Protein AF-A0A9P6CJR0-F1 (afdb_monomer_lite)

pLDDT: mean 84.86, std 15.78, range [44.12, 98.38]

Structure (mmCIF, N/CA/C/O backbone):
data_AF-A0A9P6CJR0-F1
#
_entry.id   AF-A0A9P6CJR0-F1
#
loop_
_atom_site.group_PDB
_atom_site.id
_atom_site.type_symbol
_atom_site.label_atom_id
_atom_site.label_alt_id
_atom_site.label_comp_id
_atom_site.label_asym_id
_atom_site.label_entity_id
_atom_site.label_seq_id
_atom_site.pdbx_PDB_ins_code
_atom_site.Cartn_x
_atom_site.Cartn_y
_atom_site.Cartn_z
_atom_site.occupancy
_atom_site.B_iso_or_equiv
_atom_site.auth_seq_id
_atom_site.auth_comp_id
_atom_site.auth_asym_id
_atom_site.auth_atom_id
_atom_site.pdbx_PDB_model_num
ATOM 1 N N . MET A 1 1 ? 12.806 -30.915 41.085 1.00 44.72 1 MET A N 1
ATOM 2 C CA . MET A 1 1 ? 12.849 -29.476 41.432 1.00 44.72 1 MET A CA 1
ATOM 3 C C . MET A 1 1 ? 11.680 -28.844 40.699 1.00 44.72 1 MET A C 1
ATOM 5 O O . MET A 1 1 ? 11.868 -28.265 39.639 1.00 44.72 1 MET A O 1
ATOM 9 N N . ASP A 1 2 ? 10.471 -29.059 41.217 1.00 50.31 2 ASP A N 1
ATOM 10 C CA . ASP A 1 2 ? 9.231 -28.673 40.545 1.00 50.31 2 ASP A CA 1
ATOM 11 C C . ASP A 1 2 ? 8.681 -27.408 41.200 1.00 50.31 2 ASP A C 1
ATOM 13 O O . ASP A 1 2 ? 8.231 -27.424 42.346 1.00 50.31 2 ASP A O 1
ATOM 17 N N . LEU A 1 3 ? 8.742 -26.291 40.475 1.00 55.81 3 LEU A N 1
ATOM 18 C CA . LEU A 1 3 ? 8.061 -25.052 40.844 1.00 55.81 3 LEU A CA 1
ATOM 19 C C . LEU A 1 3 ? 6.573 -25.213 40.519 1.00 55.81 3 LEU A C 1
ATOM 21 O O . LEU A 1 3 ? 6.088 -24.815 39.461 1.00 55.81 3 LEU A O 1
ATOM 25 N N . LEU A 1 4 ? 5.853 -25.860 41.436 1.00 62.84 4 LEU A N 1
ATOM 26 C CA . LEU A 1 4 ? 4.408 -26.037 41.370 1.00 62.84 4 LEU A CA 1
ATOM 27 C C . LEU A 1 4 ? 3.721 -24.661 41.352 1.00 62.84 4 LEU A C 1
ATOM 29 O O . LEU A 1 4 ? 3.754 -23.917 42.335 1.00 62.84 4 LEU A O 1
ATOM 33 N N . ARG A 1 5 ? 3.086 -24.324 40.222 1.00 69.44 5 ARG A N 1
ATOM 34 C CA . ARG A 1 5 ? 2.275 -23.111 40.044 1.00 69.44 5 ARG A CA 1
ATOM 35 C C . ARG A 1 5 ? 1.140 -23.109 41.070 1.00 69.44 5 ARG A C 1
ATOM 37 O O . ARG A 1 5 ? 0.145 -23.817 40.920 1.00 69.44 5 ARG A O 1
ATOM 44 N N . LYS A 1 6 ? 1.304 -22.308 42.121 1.00 64.75 6 LYS A N 1
ATOM 45 C CA . LYS A 1 6 ? 0.330 -22.130 43.199 1.00 64.75 6 LYS A CA 1
ATOM 46 C C . LYS A 1 6 ? -0.919 -21.447 42.634 1.00 64.75 6 LYS A C 1
ATOM 48 O O . LYS A 1 6 ? -0.860 -20.291 42.224 1.00 64.75 6 LYS A O 1
ATOM 53 N N . ARG A 1 7 ? -2.042 -22.166 42.579 1.00 65.81 7 ARG A N 1
ATOM 54 C CA . ARG A 1 7 ? -3.350 -21.570 42.273 1.00 65.81 7 ARG A CA 1
ATOM 55 C C . ARG A 1 7 ? -3.802 -20.769 43.492 1.00 65.81 7 ARG A C 1
ATOM 57 O O . ARG A 1 7 ? -3.808 -21.303 44.599 1.00 65.81 7 ARG A O 1
ATOM 64 N N . ILE A 1 8 ? -4.129 -19.496 43.293 1.00 62.88 8 ILE A N 1
ATOM 65 C CA . ILE A 1 8 ? -4.702 -18.642 44.335 1.00 62.88 8 ILE A CA 1
ATOM 66 C C . ILE A 1 8 ? -6.208 -18.937 44.352 1.00 62.88 8 ILE A C 1
ATOM 68 O O . ILE A 1 8 ? -6.859 -18.730 43.329 1.00 62.88 8 ILE A O 1
ATOM 72 N N . PRO A 1 9 ? -6.764 -19.486 45.445 1.00 62.16 9 PRO A N 1
ATOM 73 C CA . PRO A 1 9 ? -8.197 -19.719 45.539 1.00 62.16 9 PRO A CA 1
ATOM 74 C C . PRO A 1 9 ? -8.932 -18.380 45.644 1.00 62.16 9 PRO A C 1
ATOM 76 O O . PRO A 1 9 ? -8.521 -17.500 46.405 1.00 62.16 9 PRO A O 1
ATOM 79 N N . PHE A 1 10 ? -10.020 -18.245 44.885 1.00 58.31 10 PHE A N 1
ATOM 80 C CA . PHE A 1 10 ? -10.948 -17.126 45.006 1.00 58.31 10 PHE A CA 1
ATOM 81 C C . PHE A 1 10 ? -11.513 -17.106 46.430 1.00 58.31 10 PHE A C 1
ATOM 83 O O . PHE A 1 10 ? -12.149 -18.064 46.869 1.00 58.31 10 PHE A O 1
ATOM 90 N N . LYS A 1 11 ? -11.245 -16.027 47.170 1.00 61.00 11 LYS A N 1
ATOM 91 C CA . LYS A 1 11 ? -11.909 -15.760 48.445 1.00 61.00 11 LYS A CA 1
ATOM 92 C C . LYS A 1 11 ? -13.268 -15.144 48.131 1.00 61.00 11 LYS A C 1
ATOM 94 O O . LYS A 1 11 ? -13.340 -13.946 47.881 1.00 61.00 11 LYS A O 1
ATOM 99 N N . LEU A 1 12 ? -14.324 -15.959 48.132 1.00 54.31 12 LEU A N 1
ATOM 100 C CA . LEU A 1 12 ? -15.672 -15.427 48.310 1.00 54.31 12 LEU A CA 1
ATOM 101 C C . LEU A 1 12 ? -15.745 -14.855 49.726 1.00 54.31 12 LEU A C 1
ATOM 103 O O . LEU A 1 12 ? -15.585 -15.577 50.711 1.00 54.31 12 LEU A O 1
ATOM 107 N N . THR A 1 13 ? -15.913 -13.542 49.819 1.00 53.12 13 THR A N 1
ATOM 108 C CA . THR A 1 13 ? -16.184 -12.873 51.088 1.00 53.12 13 THR A CA 1
ATOM 109 C C . THR A 1 13 ? -17.686 -12.981 51.331 1.00 53.12 13 THR A C 1
ATOM 111 O O . THR A 1 13 ? -18.452 -12.129 50.895 1.00 53.12 13 THR A O 1
ATOM 114 N N . ASP A 1 14 ? -18.109 -14.062 51.988 1.00 50.06 14 ASP A N 1
ATOM 115 C CA . ASP A 1 14 ? -19.486 -14.247 52.462 1.00 50.06 14 ASP A CA 1
ATOM 116 C C . ASP A 1 14 ? -19.750 -13.304 53.649 1.00 50.06 14 ASP A C 1
ATOM 118 O O . ASP A 1 14 ? -19.730 -13.703 54.813 1.00 50.06 14 ASP A O 1
ATOM 122 N N . SER A 1 15 ? -19.958 -12.018 53.376 1.00 47.53 15 SER A N 1
ATOM 123 C CA . SER A 1 15 ? -20.467 -11.056 54.359 1.00 47.53 15 SER A CA 1
ATOM 124 C C . SER A 1 15 ? -21.890 -10.640 53.967 1.00 47.53 15 SER A C 1
ATOM 126 O O . SER A 1 15 ? -22.052 -9.797 53.087 1.00 47.53 15 SER A O 1
ATOM 128 N N . PRO A 1 16 ? -22.935 -11.204 54.608 1.00 52.75 16 PRO A N 1
ATOM 129 C CA . PRO A 1 16 ? -24.334 -10.990 54.246 1.00 52.75 16 PRO A CA 1
ATOM 130 C C . PRO A 1 16 ? -24.905 -9.747 54.942 1.00 52.75 16 PRO A C 1
ATOM 132 O O . PRO A 1 16 ? -25.911 -9.815 55.645 1.00 52.75 16 PRO A O 1
ATOM 135 N N . THR A 1 17 ? -24.241 -8.600 54.795 1.00 49.22 17 THR A N 1
ATOM 136 C CA . THR A 1 17 ? -24.746 -7.341 55.359 1.00 49.22 17 THR A CA 1
ATOM 137 C C . THR A 1 17 ? -24.183 -6.164 54.579 1.00 49.22 17 THR A C 1
ATOM 139 O O . THR A 1 17 ? -23.052 -5.763 54.814 1.00 49.22 17 THR A O 1
ATOM 142 N N . VAL A 1 18 ? -24.986 -5.693 53.623 1.00 51.75 18 VAL A N 1
ATOM 143 C CA . VAL A 1 18 ? -25.115 -4.354 53.008 1.00 51.75 18 VAL A CA 1
ATOM 144 C C . VAL A 1 18 ? -25.629 -4.624 51.591 1.00 51.75 18 VAL A C 1
ATOM 146 O O . VAL A 1 18 ? -24.892 -4.699 50.616 1.00 51.75 18 VAL A O 1
ATOM 149 N N . LEU A 1 19 ? -26.932 -4.887 51.515 1.00 52.19 19 LEU A N 1
ATOM 150 C CA . LEU A 1 19 ? -27.668 -4.858 50.261 1.00 52.19 19 LEU A CA 1
ATOM 151 C C . LEU A 1 19 ? -27.858 -3.381 49.875 1.00 52.19 19 LEU A C 1
ATOM 153 O O . LEU A 1 19 ? -28.388 -2.612 50.678 1.00 52.19 19 LEU A O 1
ATOM 157 N N . SER A 1 20 ? -27.449 -3.051 48.644 1.00 48.94 20 SER A N 1
ATOM 158 C CA . SER A 1 20 ? -28.088 -2.061 47.755 1.00 48.94 20 SER A CA 1
ATOM 159 C C . SER A 1 20 ? -27.429 -0.704 47.449 1.00 48.94 20 SER A C 1
ATOM 161 O O . SER A 1 20 ? -28.137 0.140 46.913 1.00 48.94 20 SER A O 1
ATOM 163 N N . GLU A 1 21 ? -26.129 -0.454 47.659 1.00 50.78 21 GLU A N 1
ATOM 164 C CA . GLU A 1 21 ? -25.577 0.844 47.178 1.00 50.78 21 GLU A CA 1
ATOM 165 C C . GLU A 1 21 ? -24.113 0.887 46.719 1.00 50.78 21 GLU A C 1
ATOM 167 O O . GLU A 1 21 ? -23.665 1.919 46.228 1.00 50.78 21 GLU A O 1
ATOM 172 N N . VAL A 1 22 ? -23.364 -0.212 46.807 1.00 50.88 22 VAL A N 1
ATOM 173 C CA . VAL A 1 22 ? -22.024 -0.275 46.209 1.00 50.88 22 VAL A CA 1
ATOM 174 C C . VAL A 1 22 ? -22.167 -1.073 44.925 1.00 50.88 22 VAL A C 1
ATOM 176 O O . VAL A 1 22 ? -22.233 -2.299 44.977 1.00 50.88 22 VAL A O 1
ATOM 179 N N . GLY A 1 23 ? -22.329 -0.365 43.802 1.00 54.28 23 GLY A N 1
ATOM 180 C CA . GLY A 1 23 ? -22.263 -0.963 42.467 1.00 54.28 23 GLY A CA 1
ATOM 181 C C . GLY A 1 23 ? -21.036 -1.864 42.367 1.00 54.28 23 GLY A C 1
ATOM 182 O O . GLY A 1 23 ? -20.017 -1.565 42.988 1.00 54.28 23 GLY A O 1
ATOM 183 N N . ASP A 1 24 ? -21.174 -3.002 41.686 1.00 57.91 24 ASP A N 1
ATOM 184 C CA . ASP A 1 24 ? -20.132 -4.023 41.595 1.00 57.91 24 ASP A CA 1
ATOM 185 C C . ASP A 1 24 ? -18.805 -3.383 41.144 1.00 57.91 24 ASP A C 1
ATOM 187 O O . ASP A 1 24 ? -18.644 -3.104 39.954 1.00 57.91 24 ASP A O 1
ATOM 191 N N . PRO A 1 25 ? -17.818 -3.189 42.043 1.00 64.12 25 PRO A N 1
ATOM 192 C CA . PRO A 1 25 ? -16.593 -2.450 41.719 1.00 64.12 25 PRO A CA 1
ATOM 193 C C . PRO A 1 25 ? -15.781 -3.141 40.613 1.00 64.12 25 PRO A C 1
ATOM 195 O O . PRO A 1 25 ? -14.954 -2.529 39.951 1.00 64.12 25 PRO A O 1
ATOM 198 N N . ILE A 1 26 ? -16.047 -4.429 40.392 1.00 67.19 26 ILE A N 1
ATOM 199 C CA . ILE A 1 26 ? -15.420 -5.251 39.359 1.00 67.19 26 ILE A CA 1
ATOM 200 C C . ILE A 1 26 ? -15.919 -4.869 37.954 1.00 67.19 26 ILE A C 1
ATOM 202 O O . ILE A 1 26 ? -15.152 -4.976 37.000 1.00 67.19 26 ILE A O 1
ATOM 206 N N . LEU A 1 27 ? -17.178 -4.439 37.806 1.00 73.88 27 LEU A N 1
ATOM 207 C CA . LEU A 1 27 ? -17.720 -4.004 36.513 1.00 73.88 27 LEU A CA 1
ATOM 208 C C . LEU A 1 27 ? -17.154 -2.637 36.118 1.00 73.88 27 LEU A C 1
ATOM 210 O O . LEU A 1 27 ? -16.742 -2.466 34.971 1.00 73.88 27 LEU A O 1
ATOM 214 N N . ASP A 1 28 ? -17.049 -1.724 37.085 1.00 78.00 28 ASP A N 1
ATOM 215 C CA . ASP A 1 28 ? -16.472 -0.392 36.880 1.00 78.00 28 ASP A CA 1
ATOM 216 C C . ASP A 1 28 ? -14.985 -0.483 36.477 1.00 78.00 28 ASP A C 1
ATOM 218 O O . ASP A 1 28 ? -14.551 0.168 35.525 1.00 78.00 28 ASP A O 1
ATOM 222 N N . GLU A 1 29 ? -14.205 -1.361 37.126 1.00 82.31 29 GLU A N 1
ATOM 223 C CA . GLU A 1 29 ? -12.801 -1.618 36.761 1.00 82.31 29 GLU A CA 1
ATOM 224 C C . GLU A 1 29 ? -12.655 -2.194 35.338 1.00 82.31 29 GLU A C 1
ATOM 226 O O . GLU A 1 29 ? -11.6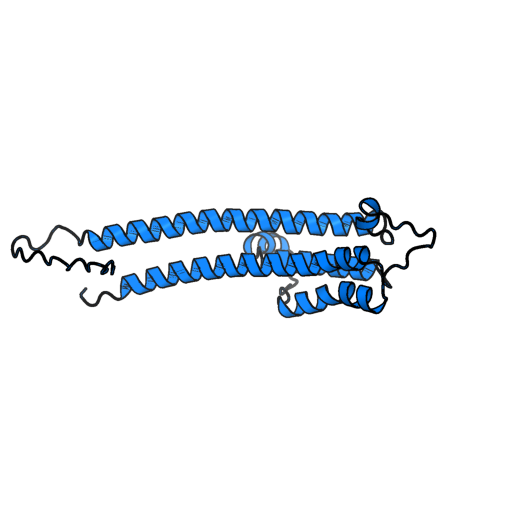98 -1.880 34.627 1.00 82.31 29 GLU A O 1
ATOM 231 N N . GLN A 1 30 ? -13.589 -3.040 34.890 1.00 83.12 30 GLN A N 1
ATOM 232 C CA . GLN A 1 30 ? -13.561 -3.596 33.533 1.00 83.12 30 GLN A CA 1
ATOM 233 C C . GLN A 1 30 ? -13.898 -2.552 32.467 1.00 83.12 30 GLN A C 1
ATOM 235 O O . GLN A 1 30 ? -13.259 -2.542 31.412 1.00 83.12 30 GLN A O 1
ATOM 240 N N . GLU A 1 31 ? -14.861 -1.670 32.732 1.00 87.06 31 GLU A N 1
ATOM 241 C CA . GLU A 1 31 ? -15.226 -0.591 31.813 1.00 87.06 31 GLU A CA 1
ATOM 242 C C . GLU A 1 31 ? -14.068 0.397 31.627 1.00 87.06 31 GLU A C 1
ATOM 244 O O . GLU A 1 31 ? -13.720 0.723 30.489 1.00 87.06 31 GLU A O 1
ATOM 249 N N . GLU A 1 32 ? -13.394 0.782 32.715 1.00 90.75 32 GLU A N 1
ATOM 250 C CA . GLU A 1 32 ? -12.211 1.646 32.654 1.00 90.75 32 GLU A CA 1
ATOM 251 C C . GLU A 1 32 ? -11.089 1.008 31.817 1.00 90.75 32 GLU A C 1
ATOM 253 O O . GLU A 1 32 ? -10.463 1.670 30.982 1.00 90.75 32 GLU A O 1
ATOM 258 N N . LEU A 1 33 ? -10.866 -0.303 31.969 1.00 91.81 33 LEU A N 1
ATOM 259 C CA . LEU A 1 33 ? -9.871 -1.033 31.183 1.00 91.81 33 LEU A CA 1
ATOM 260 C C . LEU A 1 33 ? -10.229 -1.094 29.693 1.00 91.81 33 LEU A C 1
ATOM 262 O O . LEU A 1 33 ? -9.361 -0.849 28.851 1.00 91.81 33 LEU A O 1
ATOM 266 N N . ILE A 1 34 ? -11.481 -1.407 29.347 1.00 93.19 34 ILE A N 1
ATOM 267 C CA . ILE A 1 34 ? -11.937 -1.463 27.948 1.00 93.19 34 ILE A CA 1
ATOM 268 C C . ILE A 1 34 ? -11.839 -0.076 27.311 1.00 93.19 34 ILE A C 1
ATOM 270 O O . ILE A 1 34 ? -11.334 0.054 26.192 1.00 93.19 34 ILE A O 1
ATOM 274 N N . GLN A 1 35 ? -12.248 0.970 28.030 1.00 94.62 35 GLN A N 1
ATOM 275 C CA . GLN A 1 35 ? -12.120 2.342 27.560 1.00 94.62 35 GLN A CA 1
ATOM 276 C C . GLN A 1 35 ? -10.650 2.717 27.330 1.00 94.62 35 GLN A C 1
ATOM 278 O O . GLN A 1 35 ? -10.312 3.234 26.262 1.00 94.62 35 GLN A O 1
ATOM 283 N N . GLY A 1 36 ? -9.757 2.388 28.267 1.00 96.19 36 GLY A N 1
ATOM 284 C CA . GLY A 1 36 ? -8.322 2.626 28.120 1.00 96.19 36 GLY A CA 1
ATOM 285 C C . GLY A 1 36 ? -7.720 1.904 26.908 1.00 96.19 36 GLY A C 1
ATOM 286 O O . GLY A 1 36 ? -6.943 2.491 26.150 1.00 96.19 36 GLY A O 1
ATOM 287 N N . LEU A 1 37 ? -8.119 0.650 26.666 1.00 95.38 37 LEU A N 1
ATOM 288 C CA . LEU A 1 37 ? -7.709 -0.112 25.482 1.00 95.38 37 LEU A CA 1
ATOM 289 C C . LEU A 1 37 ? -8.226 0.520 24.185 1.00 95.38 37 LEU A C 1
ATOM 291 O O . LEU A 1 37 ? -7.484 0.605 23.204 1.00 95.38 37 LEU A O 1
ATOM 295 N N . ARG A 1 38 ? -9.473 0.998 24.177 1.00 96.50 38 ARG A N 1
ATOM 296 C CA . ARG A 1 38 ? -10.078 1.677 23.029 1.00 96.50 38 ARG A CA 1
ATOM 297 C C . ARG A 1 38 ? -9.336 2.968 22.692 1.00 96.50 38 ARG A C 1
ATOM 299 O O . ARG A 1 38 ? -8.991 3.181 21.531 1.00 96.50 38 ARG A O 1
ATOM 306 N N . GLU A 1 39 ? -9.050 3.805 23.684 1.00 97.31 39 GLU A N 1
ATOM 307 C CA . GLU A 1 39 ? -8.303 5.053 23.494 1.00 97.31 39 GLU A CA 1
ATOM 308 C C . GLU A 1 39 ? -6.888 4.787 22.965 1.00 97.31 39 GLU A C 1
ATOM 310 O O . GLU A 1 39 ? -6.468 5.389 21.971 1.00 97.31 39 GLU A O 1
ATOM 315 N N . ALA A 1 40 ? -6.179 3.821 23.555 1.00 96.56 40 ALA A N 1
ATOM 316 C CA . ALA A 1 40 ? -4.859 3.409 23.089 1.00 96.56 40 ALA A CA 1
ATOM 317 C C . ALA A 1 40 ? -4.894 2.877 21.646 1.00 96.56 40 ALA A C 1
ATOM 319 O O . ALA A 1 40 ? -4.023 3.221 20.841 1.00 96.56 40 ALA A O 1
ATOM 320 N N . ASN A 1 41 ? -5.914 2.091 21.290 1.00 96.56 41 ASN A N 1
ATOM 321 C CA . ASN A 1 41 ? -6.086 1.568 19.937 1.00 96.56 41 ASN A CA 1
ATOM 322 C C . ASN A 1 41 ? -6.363 2.685 18.922 1.00 96.56 41 ASN A C 1
ATOM 324 O O . ASN A 1 41 ? -5.740 2.713 17.865 1.00 96.56 41 ASN A O 1
ATOM 328 N N . VAL A 1 42 ? -7.217 3.662 19.247 1.00 96.75 42 VAL A N 1
ATOM 329 C CA . VAL A 1 42 ? -7.463 4.827 18.377 1.00 96.75 42 VAL A CA 1
ATOM 330 C C . VAL A 1 42 ? -6.171 5.608 18.125 1.00 96.75 42 VAL A C 1
ATOM 332 O O . VAL A 1 42 ? -5.872 5.950 16.977 1.00 96.75 42 VAL A O 1
ATOM 335 N N . ILE A 1 43 ? -5.373 5.846 19.170 1.00 97.38 43 ILE A N 1
ATOM 336 C CA . ILE A 1 43 ? -4.080 6.532 19.049 1.00 97.38 43 ILE A CA 1
ATOM 337 C C . ILE A 1 43 ? -3.120 5.720 18.167 1.00 97.38 43 ILE A C 1
ATOM 339 O O . ILE A 1 43 ? -2.518 6.271 17.242 1.00 97.38 43 ILE A O 1
ATOM 343 N N . SER A 1 44 ? -2.997 4.413 18.413 1.00 96.75 44 SER A N 1
ATOM 344 C CA . SER A 1 44 ? -2.126 3.522 17.635 1.00 96.75 44 SER A CA 1
ATOM 345 C C . SER A 1 44 ? -2.540 3.461 16.162 1.00 96.75 44 SER A C 1
ATOM 347 O O . SER A 1 44 ? -1.705 3.615 15.268 1.00 96.75 44 SER A O 1
ATOM 349 N N . ASN A 1 45 ? -3.838 3.329 15.891 1.00 96.44 45 ASN A N 1
ATOM 350 C CA . ASN A 1 45 ? -4.399 3.331 14.542 1.00 96.44 45 ASN A CA 1
ATOM 351 C C . ASN A 1 45 ? -4.096 4.644 13.814 1.00 96.44 45 ASN A C 1
ATOM 353 O O . ASN A 1 45 ? -3.699 4.623 12.647 1.00 96.44 45 ASN A O 1
ATOM 357 N N . GLY A 1 46 ? -4.193 5.782 14.508 1.00 96.06 46 GLY A N 1
ATOM 358 C CA . GLY A 1 46 ? -3.794 7.083 13.973 1.00 96.06 46 GLY A CA 1
ATOM 359 C C . GLY A 1 46 ? -2.336 7.105 13.500 1.00 96.06 46 GLY A C 1
ATOM 360 O O . GLY A 1 46 ? -2.054 7.550 12.383 1.00 96.06 46 GLY A O 1
ATOM 361 N N . TRP A 1 47 ? -1.415 6.561 14.300 1.00 97.50 47 TRP A N 1
ATOM 36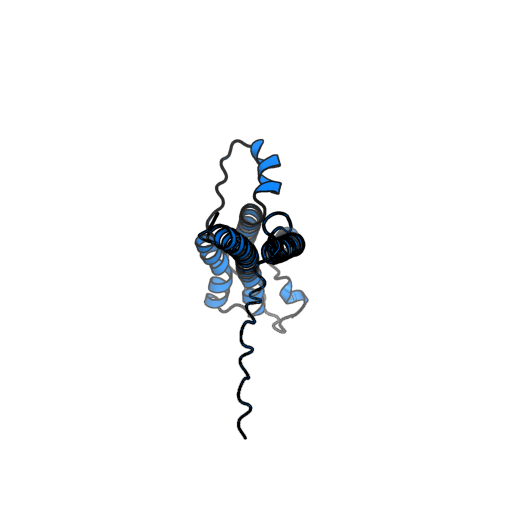2 C CA . TRP A 1 47 ? 0.000 6.444 13.933 1.00 97.50 47 TRP A CA 1
ATOM 363 C C . TRP A 1 47 ? 0.236 5.500 12.753 1.00 97.50 47 TRP A C 1
ATOM 365 O O . TRP A 1 47 ? 0.991 5.841 11.838 1.00 97.50 47 TRP A O 1
ATOM 375 N N . HIS A 1 48 ? -0.427 4.344 12.728 1.00 95.94 48 HIS A N 1
ATOM 376 C CA . HIS A 1 48 ? -0.340 3.395 11.618 1.00 95.94 48 HIS A CA 1
ATOM 377 C C . HIS A 1 48 ? -0.811 4.009 10.297 1.00 95.94 48 HIS A C 1
ATOM 379 O O . HIS A 1 48 ? -0.120 3.901 9.281 1.00 95.94 48 HIS A O 1
ATOM 385 N N . LEU A 1 49 ? -1.942 4.715 10.312 1.00 96.12 49 LEU A N 1
ATOM 386 C CA . LEU A 1 49 ? -2.466 5.412 9.139 1.00 96.12 49 LEU A CA 1
ATOM 387 C C . LEU A 1 49 ? -1.533 6.541 8.688 1.00 96.12 49 LEU A C 1
ATOM 389 O O . LEU A 1 49 ? -1.276 6.678 7.491 1.00 96.12 49 LEU A O 1
ATOM 393 N N . ALA A 1 50 ? -0.974 7.321 9.617 1.00 96.81 50 ALA A N 1
ATOM 394 C CA . ALA A 1 50 ? 0.004 8.357 9.291 1.00 96.81 50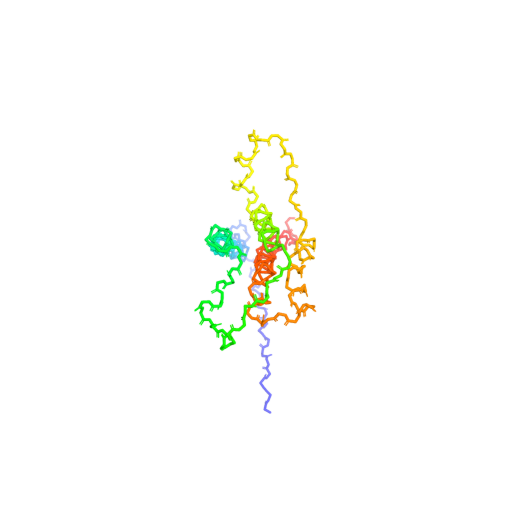 ALA A CA 1
ATOM 395 C C . ALA A 1 50 ? 1.255 7.769 8.615 1.00 96.81 50 ALA A C 1
ATOM 397 O O . ALA A 1 50 ? 1.701 8.278 7.584 1.00 96.81 50 ALA A O 1
ATOM 398 N N . LEU A 1 51 ? 1.782 6.659 9.140 1.00 96.75 51 LEU A N 1
ATOM 399 C CA . LEU A 1 51 ? 2.919 5.955 8.553 1.00 96.75 51 LEU A CA 1
ATOM 400 C C . LEU A 1 51 ? 2.592 5.410 7.156 1.00 96.75 51 LEU A C 1
ATOM 402 O O . LEU A 1 51 ? 3.398 5.569 6.239 1.00 96.75 51 LEU A O 1
ATOM 406 N N . LEU A 1 52 ? 1.397 4.845 6.952 1.00 96.88 52 LEU A N 1
ATOM 407 C CA . LEU A 1 52 ? 0.952 4.406 5.627 1.00 96.88 52 LEU A CA 1
ATOM 408 C C . LEU A 1 52 ? 0.886 5.557 4.620 1.00 96.88 52 LEU A C 1
ATOM 410 O O . LEU A 1 52 ? 1.327 5.377 3.485 1.00 96.88 52 LEU A O 1
ATOM 414 N N . ARG A 1 53 ? 0.390 6.740 5.013 1.00 96.62 53 ARG A N 1
ATOM 415 C CA . ARG A 1 53 ? 0.369 7.928 4.136 1.00 96.62 53 ARG A CA 1
ATOM 416 C C . ARG A 1 53 ? 1.777 8.317 3.698 1.00 96.62 53 ARG A C 1
ATOM 418 O O . ARG A 1 53 ? 1.990 8.598 2.521 1.00 96.62 53 ARG A O 1
ATOM 425 N N . ILE A 1 54 ? 2.735 8.293 4.624 1.00 97.56 54 ILE A N 1
ATOM 426 C CA . ILE A 1 54 ? 4.141 8.595 4.330 1.00 97.56 54 ILE A CA 1
ATOM 427 C C . ILE A 1 54 ? 4.717 7.556 3.362 1.00 97.56 54 ILE A C 1
ATOM 429 O O . ILE A 1 54 ? 5.273 7.932 2.334 1.00 97.56 54 ILE A O 1
ATOM 433 N N . VAL A 1 55 ? 4.548 6.259 3.639 1.00 97.50 55 VAL A N 1
ATOM 434 C CA . VAL A 1 55 ? 5.064 5.171 2.789 1.00 97.50 55 VAL A CA 1
ATOM 435 C C . VAL A 1 55 ? 4.470 5.234 1.380 1.00 97.50 55 VAL A C 1
ATOM 437 O O . VAL A 1 55 ? 5.213 5.198 0.397 1.00 97.50 55 VAL A O 1
ATOM 440 N N . LEU A 1 56 ? 3.146 5.370 1.263 1.00 97.19 56 LEU A N 1
ATOM 441 C CA . LEU A 1 56 ? 2.459 5.480 -0.025 1.00 97.19 56 LEU A CA 1
ATOM 442 C C . LEU A 1 56 ? 2.873 6.744 -0.778 1.00 97.19 56 LEU A C 1
ATOM 444 O O . LEU A 1 56 ? 3.188 6.661 -1.963 1.00 97.19 56 LEU A O 1
ATOM 448 N N . GLY A 1 57 ? 2.914 7.890 -0.096 1.00 97.19 57 GLY A N 1
ATOM 449 C CA . GLY A 1 57 ? 3.299 9.169 -0.686 1.00 97.19 57 GLY A CA 1
ATOM 450 C C . GLY A 1 57 ? 4.739 9.169 -1.193 1.00 97.19 57 GLY A C 1
ATOM 451 O O . GLY A 1 57 ? 4.992 9.606 -2.316 1.00 97.19 57 GLY A O 1
ATOM 452 N N . LEU A 1 58 ? 5.679 8.623 -0.416 1.00 96.94 58 LEU A N 1
ATOM 453 C CA . LEU A 1 58 ? 7.079 8.487 -0.820 1.00 96.94 58 LEU A CA 1
ATOM 454 C C . LEU A 1 58 ? 7.232 7.528 -2.000 1.00 96.94 58 LEU A C 1
ATOM 456 O O . LEU A 1 58 ? 7.886 7.877 -2.981 1.00 96.94 58 LEU A O 1
ATOM 460 N N . SER A 1 59 ? 6.601 6.354 -1.941 1.00 96.88 59 SER A N 1
ATOM 461 C CA . SER A 1 59 ? 6.674 5.374 -3.028 1.00 96.88 59 SER A CA 1
ATOM 462 C C . SER A 1 59 ? 6.069 5.921 -4.324 1.00 96.88 59 SER A C 1
ATOM 464 O O . SER A 1 59 ? 6.694 5.850 -5.382 1.00 96.88 59 SER A O 1
ATOM 466 N N . PHE A 1 60 ? 4.895 6.553 -4.246 1.00 97.38 60 PHE A N 1
ATOM 467 C CA . PHE A 1 60 ? 4.257 7.197 -5.393 1.00 97.38 60 PHE A CA 1
ATOM 468 C C . PHE A 1 60 ? 5.119 8.324 -5.970 1.00 97.38 60 PHE A C 1
ATOM 470 O O . PHE A 1 60 ? 5.314 8.388 -7.183 1.00 97.38 60 PHE A O 1
ATOM 477 N N . SER A 1 61 ? 5.685 9.177 -5.112 1.00 96.56 61 SER A N 1
ATOM 478 C CA . SER A 1 61 ? 6.581 10.257 -5.540 1.00 96.56 61 SER A CA 1
ATOM 479 C C . SER A 1 61 ? 7.815 9.709 -6.248 1.00 96.56 61 SER A C 1
ATOM 481 O O . SER A 1 61 ? 8.236 10.259 -7.261 1.00 96.56 61 SER A O 1
ATOM 483 N N . LEU A 1 62 ? 8.370 8.594 -5.772 1.00 94.25 62 LEU A N 1
ATOM 484 C CA . LEU A 1 62 ? 9.522 7.950 -6.393 1.00 94.25 62 LEU A CA 1
ATOM 485 C C . LEU A 1 62 ? 9.182 7.386 -7.783 1.00 94.25 62 LEU A C 1
ATOM 487 O O . LEU A 1 62 ? 9.965 7.561 -8.718 1.00 94.25 62 LEU A O 1
ATOM 491 N N . GLN A 1 63 ? 7.999 6.781 -7.948 1.00 94.88 63 GLN A N 1
ATOM 492 C CA . GLN A 1 63 ? 7.496 6.350 -9.260 1.00 94.88 63 GLN A CA 1
ATOM 493 C C . GLN A 1 63 ? 7.276 7.544 -10.201 1.00 94.88 63 GLN A C 1
ATOM 495 O O . GLN A 1 63 ? 7.679 7.497 -11.362 1.00 94.88 63 GLN A O 1
ATOM 500 N N . LEU A 1 64 ? 6.712 8.645 -9.696 1.00 95.31 64 LEU A N 1
ATOM 501 C CA . LEU A 1 64 ? 6.498 9.874 -10.462 1.00 95.31 64 LEU A CA 1
ATOM 502 C C . LEU A 1 64 ? 7.822 10.512 -10.907 1.00 95.31 64 LEU A C 1
ATOM 504 O O . LEU A 1 64 ? 7.965 10.901 -12.064 1.00 95.31 64 LEU A O 1
ATOM 508 N N . ILE A 1 65 ? 8.812 10.591 -10.016 1.00 93.62 65 ILE A N 1
ATOM 509 C CA . ILE A 1 65 ? 10.147 11.105 -10.344 1.00 93.62 65 ILE A CA 1
ATOM 510 C C . ILE A 1 65 ? 10.803 10.223 -11.410 1.00 93.62 65 ILE A C 1
ATOM 512 O O . ILE A 1 65 ? 11.343 10.754 -12.381 1.00 93.62 65 ILE A O 1
ATOM 516 N N . SER A 1 66 ? 10.721 8.895 -11.270 1.00 91.12 66 SER A N 1
ATOM 517 C CA . SER A 1 66 ? 11.232 7.955 -12.275 1.00 91.12 66 SER A CA 1
ATOM 518 C C . SER A 1 66 ? 10.569 8.171 -13.640 1.00 91.12 66 SER A C 1
ATOM 520 O O . SER A 1 66 ? 11.268 8.206 -14.654 1.00 91.12 66 SER A O 1
ATOM 522 N N . LEU A 1 67 ? 9.254 8.408 -13.660 1.00 93.44 67 LEU A N 1
ATOM 523 C CA . LEU A 1 67 ? 8.494 8.687 -14.877 1.00 93.44 67 LEU A CA 1
ATOM 524 C C . LEU A 1 67 ? 8.933 9.992 -15.561 1.00 93.44 67 LEU A C 1
ATOM 526 O O . LEU A 1 67 ? 9.086 10.015 -16.780 1.00 93.44 67 LEU A O 1
ATOM 530 N N . VAL A 1 68 ? 9.140 11.068 -14.792 1.00 93.69 68 VAL A N 1
ATOM 531 C CA . VAL A 1 68 ? 9.448 12.408 -15.325 1.00 93.69 68 VAL A CA 1
ATOM 532 C C . VAL A 1 68 ? 10.916 12.558 -15.726 1.00 93.69 68 VAL A C 1
ATOM 534 O O . VAL A 1 68 ? 11.205 13.109 -16.785 1.00 93.69 68 VAL A O 1
ATOM 537 N N . HIS A 1 69 ? 11.859 12.107 -14.894 1.00 85.94 69 HIS A N 1
ATOM 538 C CA . HIS A 1 69 ? 13.282 12.395 -15.107 1.00 85.94 69 HIS A CA 1
ATOM 539 C C . HIS A 1 69 ? 13.981 11.408 -16.040 1.00 85.94 69 HIS A C 1
ATOM 541 O O . HIS A 1 69 ? 14.864 11.806 -16.800 1.00 85.94 69 HIS A O 1
ATOM 547 N N . SER A 1 70 ? 13.678 10.112 -15.957 1.00 80.25 70 SER A N 1
ATOM 548 C CA . SER A 1 70 ? 14.362 9.091 -16.759 1.00 80.25 70 SER A CA 1
ATOM 549 C C . SER A 1 70 ? 13.577 7.776 -16.757 1.00 80.25 70 SER A C 1
ATOM 551 O O . SER A 1 70 ? 13.926 6.864 -16.005 1.00 80.25 70 SER A O 1
ATOM 553 N N . PRO A 1 71 ? 12.587 7.611 -17.654 1.00 75.94 71 PRO A N 1
ATOM 554 C CA . PRO A 1 71 ? 11.762 6.400 -17.704 1.00 75.94 71 PRO A CA 1
ATOM 555 C C . PRO A 1 71 ? 12.561 5.132 -18.049 1.00 75.94 71 PRO A C 1
ATOM 557 O O . PRO A 1 71 ? 12.085 4.019 -17.846 1.00 75.94 71 PRO A O 1
ATOM 560 N N . HIS A 1 72 ? 13.786 5.284 -18.561 1.00 75.38 72 HIS A N 1
ATOM 561 C CA . HIS A 1 72 ? 14.675 4.174 -18.905 1.00 75.38 72 HIS A CA 1
ATOM 562 C C . HIS A 1 72 ? 15.781 3.912 -17.876 1.00 75.38 72 HIS A C 1
ATOM 564 O O . HIS A 1 72 ? 16.460 2.894 -17.984 1.00 75.38 72 HIS A O 1
ATOM 570 N N . LYS A 1 73 ? 15.985 4.794 -16.886 1.00 81.00 73 LYS A N 1
ATOM 571 C CA . LYS A 1 73 ? 17.035 4.614 -15.873 1.00 81.00 73 LYS A CA 1
ATOM 572 C C . LYS A 1 73 ? 16.408 4.178 -14.559 1.00 81.00 73 LYS A C 1
ATOM 574 O O . LYS A 1 73 ? 15.644 4.919 -13.949 1.00 81.00 73 LYS A O 1
ATOM 579 N N . ASN A 1 74 ? 16.768 2.983 -14.109 1.00 81.75 74 ASN A N 1
ATOM 580 C CA . ASN A 1 74 ? 16.382 2.506 -12.790 1.00 81.75 74 ASN A CA 1
ATOM 581 C C . ASN A 1 74 ? 17.125 3.324 -11.710 1.00 81.75 74 ASN A C 1
ATOM 583 O O . ASN A 1 74 ? 18.358 3.367 -11.743 1.00 81.75 74 ASN A O 1
ATOM 587 N N . PRO A 1 75 ? 16.423 3.948 -10.745 1.00 83.56 75 PRO A N 1
ATOM 588 C CA . PRO A 1 75 ? 17.059 4.747 -9.696 1.00 83.56 75 PRO A CA 1
ATOM 589 C C . PRO A 1 75 ? 18.025 3.936 -8.822 1.00 83.56 75 PRO A C 1
ATOM 591 O O . PRO A 1 75 ? 19.027 4.482 -8.363 1.00 83.56 75 PRO A O 1
ATOM 594 N N . PHE A 1 76 ? 17.805 2.628 -8.647 1.00 83.56 76 PHE A N 1
ATOM 595 C CA . PHE A 1 76 ? 18.740 1.775 -7.909 1.00 83.56 76 PHE A CA 1
ATOM 596 C C . PHE A 1 76 ? 20.096 1.636 -8.599 1.00 83.56 76 PHE A C 1
ATOM 598 O O . PHE A 1 76 ? 21.087 1.427 -7.909 1.00 83.56 76 PHE A O 1
ATOM 605 N N . LEU A 1 77 ? 20.179 1.805 -9.922 1.00 81.75 77 LEU A N 1
ATOM 606 C CA . LEU A 1 77 ? 21.462 1.768 -10.635 1.00 81.75 77 LEU A CA 1
ATOM 607 C C . LEU A 1 77 ? 22.347 2.978 -10.316 1.00 81.75 77 LEU A C 1
ATOM 609 O O . LEU A 1 77 ? 23.553 2.910 -10.518 1.00 81.75 77 LEU A O 1
ATOM 613 N N . VAL A 1 78 ? 21.771 4.073 -9.807 1.00 82.94 78 VAL A N 1
ATOM 614 C CA . VAL A 1 78 ? 22.548 5.232 -9.342 1.00 82.94 78 VAL A CA 1
ATOM 615 C C . VAL A 1 78 ? 23.249 4.915 -8.019 1.00 82.94 78 VAL A C 1
ATOM 617 O O . VAL A 1 78 ? 24.382 5.335 -7.813 1.00 82.94 78 VAL A O 1
ATOM 620 N N . MET A 1 79 ? 22.590 4.162 -7.133 1.00 85.94 79 MET A N 1
ATOM 621 C CA . MET A 1 79 ? 23.160 3.757 -5.840 1.00 85.94 79 MET A CA 1
ATOM 622 C C . MET A 1 79 ? 24.061 2.523 -5.960 1.00 85.94 79 MET A C 1
ATOM 624 O O . MET A 1 79 ? 25.071 2.426 -5.270 1.00 85.94 79 MET A O 1
ATOM 628 N N . PHE A 1 80 ? 23.696 1.592 -6.842 1.00 88.00 80 PHE A N 1
ATOM 629 C CA . PHE A 1 80 ? 24.376 0.318 -7.059 1.00 88.00 80 PHE A CA 1
ATOM 630 C C . PHE A 1 80 ? 24.717 0.165 -8.547 1.00 88.00 80 PHE A C 1
ATOM 632 O O . PHE A 1 80 ? 24.020 -0.570 -9.263 1.00 88.00 80 PHE A O 1
ATOM 639 N N . PRO A 1 81 ? 25.748 0.881 -9.035 1.00 85.69 81 PRO A N 1
ATOM 640 C CA . PRO A 1 81 ? 26.148 0.813 -10.432 1.00 85.69 81 PRO A CA 1
ATOM 641 C C . PRO A 1 81 ? 26.593 -0.605 -10.798 1.00 85.69 81 PRO A C 1
ATOM 643 O O . PRO A 1 81 ? 27.210 -1.308 -10.000 1.00 85.69 81 PRO A O 1
ATOM 646 N N . VAL A 1 82 ? 26.270 -1.025 -12.020 1.00 84.81 82 VAL A N 1
ATOM 647 C CA . VAL A 1 82 ? 26.767 -2.280 -12.594 1.00 84.81 82 VAL A CA 1
ATOM 648 C C . VAL A 1 82 ? 28.043 -1.958 -13.363 1.00 84.81 82 VAL A C 1
ATOM 650 O O . VAL A 1 82 ? 28.060 -1.021 -14.156 1.00 84.81 82 VAL A O 1
ATOM 653 N N . GLU A 1 83 ? 29.109 -2.724 -13.134 1.00 82.69 83 GLU A N 1
ATOM 654 C CA . GLU A 1 83 ? 30.431 -2.503 -13.748 1.00 82.69 83 GLU A CA 1
ATOM 655 C C . GLU A 1 83 ? 30.465 -2.760 -15.269 1.00 82.69 83 GLU A C 1
ATOM 657 O O . GLU A 1 83 ? 31.471 -2.501 -15.926 1.00 82.69 83 GLU A O 1
ATOM 662 N N . SER A 1 84 ? 29.373 -3.253 -15.857 1.00 71.56 84 SER A N 1
ATOM 663 C CA . SER A 1 84 ? 29.286 -3.534 -17.287 1.00 71.56 84 SER A CA 1
ATOM 664 C C . SER A 1 84 ? 29.150 -2.250 -18.109 1.00 71.56 84 SER A C 1
ATOM 666 O O . SER A 1 84 ? 28.223 -1.467 -17.909 1.00 71.56 84 SER A O 1
ATOM 668 N N . THR A 1 85 ? 30.018 -2.084 -19.105 1.00 58.66 85 THR A N 1
ATOM 669 C CA . THR A 1 85 ? 29.972 -1.018 -20.123 1.00 58.66 85 THR A CA 1
ATOM 670 C C . THR A 1 85 ? 28.840 -1.176 -21.144 1.00 58.66 85 THR A C 1
ATOM 672 O O . THR A 1 85 ? 28.640 -0.293 -21.979 1.00 58.66 85 THR A O 1
ATOM 675 N N . GLU A 1 86 ? 28.097 -2.281 -21.100 1.00 72.75 86 GLU A N 1
ATOM 676 C CA . GLU A 1 86 ? 26.978 -2.532 -22.004 1.00 72.75 86 GLU A CA 1
ATOM 677 C C . GLU A 1 86 ? 25.722 -1.768 -21.569 1.00 72.75 86 GLU A C 1
ATOM 679 O O . GLU A 1 86 ? 25.431 -1.623 -20.382 1.00 72.75 86 GLU A O 1
ATOM 684 N N . VAL A 1 87 ? 24.967 -1.261 -22.549 1.00 70.06 87 VAL A N 1
ATOM 685 C CA . VAL A 1 87 ? 23.681 -0.593 -22.319 1.00 70.06 87 VAL A CA 1
ATOM 686 C C . VAL A 1 87 ? 22.749 -1.579 -21.618 1.00 70.06 87 VAL A C 1
ATOM 688 O O . VAL A 1 87 ? 22.324 -2.559 -22.228 1.00 70.06 87 VAL A O 1
ATOM 691 N N . LEU A 1 88 ? 22.442 -1.331 -20.339 1.00 71.69 88 LEU A N 1
ATOM 692 C CA . LEU A 1 88 ? 21.608 -2.247 -19.568 1.00 71.69 88 LEU A CA 1
ATOM 693 C C . LEU A 1 88 ? 20.222 -2.386 -20.220 1.00 71.69 88 LEU A C 1
ATOM 695 O O . LEU A 1 88 ? 19.543 -1.372 -20.431 1.00 71.69 88 LEU A O 1
ATOM 699 N N . PRO A 1 89 ? 19.766 -3.619 -20.496 1.00 76.12 89 PRO A N 1
ATOM 700 C CA . PRO A 1 89 ? 18.413 -3.845 -20.970 1.00 76.12 89 PRO A CA 1
ATOM 701 C C . PRO A 1 89 ? 17.407 -3.432 -19.886 1.00 76.12 89 PRO A C 1
ATOM 703 O O . PRO A 1 89 ? 17.567 -3.739 -18.704 1.00 76.12 89 PRO A O 1
ATOM 706 N N . SER A 1 90 ? 16.366 -2.709 -20.296 1.00 84.75 90 SER A N 1
ATOM 707 C CA . SER A 1 90 ? 15.216 -2.364 -19.454 1.00 84.75 90 SER A CA 1
ATOM 708 C C . SER A 1 90 ? 14.038 -3.275 -19.798 1.00 84.75 90 SER A C 1
ATOM 710 O O . SER A 1 90 ? 14.009 -3.872 -20.877 1.00 84.75 90 SER A O 1
ATOM 712 N N . ILE A 1 91 ? 13.054 -3.382 -18.900 1.00 89.62 91 ILE A N 1
ATOM 713 C CA . ILE A 1 91 ? 11.812 -4.098 -19.212 1.00 89.62 91 ILE A CA 1
ATOM 714 C C . ILE A 1 91 ? 11.136 -3.463 -20.440 1.00 89.62 91 ILE A C 1
ATOM 716 O O . ILE A 1 91 ? 11.244 -2.248 -20.642 1.00 89.62 91 ILE A O 1
ATOM 720 N N . PRO A 1 92 ? 10.422 -4.240 -21.270 1.00 90.56 92 PRO A N 1
ATOM 721 C CA . PRO A 1 92 ? 9.661 -3.667 -22.368 1.00 90.56 92 PRO A CA 1
ATOM 722 C C . PRO A 1 92 ? 8.565 -2.758 -21.800 1.00 90.56 92 PRO A C 1
ATOM 724 O O . PRO A 1 92 ? 7.871 -3.116 -20.851 1.00 90.56 92 PRO A O 1
ATOM 727 N N . TYR A 1 93 ? 8.415 -1.573 -22.395 1.00 91.69 93 TYR A N 1
ATOM 728 C CA . TYR A 1 93 ? 7.421 -0.565 -22.004 1.00 91.69 93 TYR A CA 1
ATOM 729 C C . TYR A 1 93 ? 7.489 -0.133 -20.521 1.00 91.69 93 TYR A C 1
ATOM 731 O O . TYR A 1 93 ? 6.479 -0.192 -19.813 1.00 91.69 93 TYR A O 1
ATOM 739 N N . PRO A 1 94 ? 8.638 0.382 -20.038 1.00 92.44 94 PRO A N 1
ATOM 740 C CA . PRO A 1 94 ? 8.803 0.748 -18.628 1.00 92.44 94 PRO A CA 1
ATOM 741 C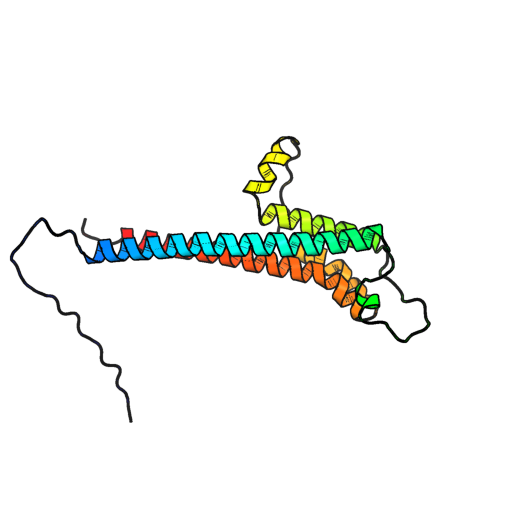 C . PRO A 1 94 ? 7.815 1.837 -18.189 1.00 92.44 94 PRO A C 1
ATOM 743 O O . PRO A 1 94 ? 7.328 1.809 -17.067 1.00 92.44 94 PRO A O 1
ATOM 746 N N . VAL A 1 95 ? 7.432 2.733 -19.104 1.00 94.50 95 VAL A N 1
ATOM 747 C CA . VAL A 1 95 ? 6.411 3.765 -18.873 1.00 94.50 95 VAL A CA 1
ATOM 748 C C . VAL A 1 95 ? 5.068 3.149 -18.472 1.00 94.50 95 VAL A C 1
ATOM 750 O O . VAL A 1 95 ? 4.455 3.604 -17.511 1.00 94.50 95 VAL A O 1
ATOM 753 N N . LEU A 1 96 ? 4.613 2.097 -19.164 1.00 95.75 96 LEU A N 1
ATOM 754 C CA . LEU A 1 96 ? 3.344 1.436 -18.840 1.00 95.75 96 LEU A CA 1
ATOM 755 C C . LEU A 1 96 ? 3.418 0.726 -17.487 1.00 95.75 96 LEU A C 1
ATOM 757 O O . LEU A 1 96 ? 2.465 0.793 -16.716 1.00 95.75 96 LEU A O 1
ATOM 761 N N . ALA A 1 97 ? 4.553 0.096 -17.178 1.00 95.38 97 ALA A N 1
ATOM 762 C CA . ALA A 1 97 ? 4.776 -0.526 -15.877 1.00 95.38 97 ALA A CA 1
ATOM 763 C C . ALA A 1 97 ? 4.764 0.511 -14.740 1.00 95.38 97 ALA A C 1
ATOM 765 O O . ALA A 1 97 ? 4.107 0.293 -13.725 1.00 95.38 97 ALA A O 1
ATOM 766 N N . THR A 1 98 ? 5.406 1.669 -14.923 1.00 95.56 98 THR A N 1
ATOM 767 C CA . THR A 1 98 ? 5.376 2.768 -13.947 1.00 95.56 98 THR A CA 1
ATOM 768 C C . THR A 1 98 ? 3.970 3.344 -13.780 1.00 95.56 98 THR A C 1
ATOM 770 O O . THR A 1 98 ? 3.531 3.555 -12.651 1.00 95.56 98 THR A O 1
ATOM 773 N N . LEU A 1 99 ? 3.225 3.551 -14.873 1.00 96.56 99 LEU A N 1
ATOM 774 C CA . LEU A 1 99 ? 1.831 4.009 -14.814 1.00 96.56 99 LEU A CA 1
ATOM 775 C C . LEU A 1 99 ? 0.932 3.002 -14.088 1.00 96.56 99 LEU A C 1
ATOM 777 O O . LEU A 1 99 ? 0.108 3.403 -13.266 1.00 96.56 99 LEU A O 1
ATOM 781 N N . LEU A 1 100 ? 1.118 1.703 -14.337 1.00 96.88 100 LEU A N 1
ATOM 782 C CA . LEU A 1 100 ? 0.425 0.639 -13.615 1.00 96.88 100 LEU A CA 1
ATOM 783 C C . LEU A 1 100 ? 0.753 0.685 -12.118 1.00 96.88 100 LEU A C 1
ATOM 785 O O . LEU A 1 100 ? -0.158 0.671 -11.293 1.00 96.88 100 LEU A O 1
ATOM 789 N N . SER A 1 101 ? 2.033 0.802 -11.757 1.00 96.94 101 SER A N 1
ATOM 790 C CA . SER A 1 101 ? 2.453 0.976 -10.366 1.00 96.94 101 SER A CA 1
ATOM 791 C C . SER A 1 101 ? 1.794 2.200 -9.733 1.00 96.94 101 SER A C 1
ATOM 793 O O . SER A 1 101 ? 1.249 2.091 -8.638 1.00 96.94 101 SER A O 1
ATOM 795 N N . MET A 1 102 ? 1.772 3.353 -10.402 1.00 97.50 102 MET A N 1
ATOM 796 C CA . MET A 1 102 ? 1.102 4.559 -9.900 1.00 97.50 102 MET A CA 1
ATOM 797 C C . MET A 1 102 ? -0.402 4.345 -9.695 1.00 97.50 102 MET A C 1
ATOM 799 O O . MET A 1 102 ? -0.927 4.712 -8.645 1.00 97.50 102 MET A O 1
ATOM 803 N N . ALA A 1 103 ? -1.083 3.700 -10.645 1.00 96.75 103 ALA A N 1
ATOM 804 C CA . ALA A 1 103 ? -2.499 3.360 -10.525 1.00 96.75 103 ALA A CA 1
ATOM 805 C C . ALA A 1 103 ? -2.768 2.438 -9.323 1.00 96.75 103 ALA A C 1
ATOM 807 O O . ALA A 1 103 ? -3.732 2.649 -8.588 1.00 96.75 103 ALA A O 1
ATOM 808 N N . ILE A 1 104 ? -1.883 1.468 -9.064 1.00 97.69 104 ILE A N 1
ATOM 809 C CA . ILE A 1 104 ? -1.953 0.604 -7.878 1.00 97.69 104 ILE A CA 1
ATOM 810 C C . ILE A 1 104 ? -1.825 1.431 -6.593 1.00 97.69 104 ILE A C 1
ATOM 812 O O . ILE A 1 104 ? -2.632 1.245 -5.688 1.00 97.69 104 ILE A O 1
ATOM 816 N N . HIS A 1 105 ? -0.876 2.368 -6.505 1.00 97.00 105 HIS A N 1
ATOM 817 C CA . HIS A 1 105 ? -0.717 3.225 -5.319 1.00 97.00 105 HIS A CA 1
ATOM 818 C C . HIS A 1 105 ? -1.944 4.110 -5.071 1.00 97.00 105 HIS A C 1
ATOM 820 O O . HIS A 1 105 ? -2.363 4.260 -3.925 1.00 97.00 105 HIS A O 1
ATOM 826 N N . ILE A 1 106 ? -2.551 4.649 -6.131 1.00 95.25 106 ILE A N 1
ATOM 827 C CA . ILE A 1 106 ? -3.801 5.414 -6.037 1.00 95.25 106 ILE A CA 1
ATOM 828 C C . ILE A 1 106 ? -4.935 4.517 -5.519 1.00 95.25 106 ILE A C 1
ATOM 830 O O . ILE A 1 106 ? -5.644 4.896 -4.589 1.00 95.25 106 ILE A O 1
ATOM 834 N N . ASN A 1 107 ? -5.074 3.299 -6.052 1.00 95.69 107 ASN A N 1
ATOM 835 C CA . ASN A 1 107 ? -6.083 2.352 -5.577 1.00 95.69 107 ASN A CA 1
ATOM 836 C C . ASN A 1 107 ? -5.852 1.932 -4.113 1.00 95.69 107 ASN A C 1
ATOM 838 O O . ASN A 1 107 ? -6.805 1.834 -3.345 1.00 95.69 107 ASN A O 1
ATOM 842 N N . LEU A 1 108 ? -4.596 1.732 -3.702 1.00 96.50 108 LEU A N 1
ATOM 843 C CA . LEU A 1 108 ? -4.240 1.472 -2.303 1.00 96.50 108 LEU A CA 1
ATOM 844 C C . LEU A 1 108 ? -4.593 2.652 -1.394 1.00 96.50 108 LEU A C 1
ATOM 846 O O . LEU A 1 108 ? -5.058 2.426 -0.282 1.00 96.50 108 LEU A O 1
ATOM 850 N N . ALA A 1 109 ? -4.412 3.891 -1.856 1.00 95.06 109 ALA A N 1
ATOM 851 C CA . ALA A 1 109 ? -4.826 5.068 -1.101 1.00 95.06 109 ALA A CA 1
ATOM 852 C C . ALA A 1 109 ? -6.350 5.091 -0.896 1.00 95.06 109 ALA A C 1
ATOM 854 O O . ALA A 1 109 ? -6.797 5.357 0.217 1.00 95.06 109 ALA A O 1
ATOM 855 N N . PHE A 1 110 ? -7.145 4.730 -1.912 1.00 93.31 110 PHE A N 1
ATOM 856 C CA . PHE A 1 110 ? -8.601 4.600 -1.758 1.00 93.31 110 PHE A CA 1
ATOM 857 C C . PHE A 1 110 ? -9.011 3.506 -0.776 1.00 93.31 110 PHE A C 1
ATOM 859 O O . PHE A 1 110 ? -9.945 3.709 -0.005 1.00 93.31 110 PHE A O 1
ATOM 866 N N . LEU A 1 111 ? -8.314 2.367 -0.783 1.00 93.50 111 LEU A N 1
ATOM 867 C CA . LEU A 1 111 ? -8.576 1.280 0.161 1.00 93.50 111 LEU A CA 1
ATOM 868 C C . LEU A 1 111 ? -8.197 1.651 1.599 1.00 93.50 111 LEU A C 1
ATOM 870 O O . LEU A 1 111 ? -8.935 1.323 2.521 1.00 93.50 111 LEU A O 1
ATOM 874 N N . ALA A 1 112 ? -7.058 2.317 1.798 1.00 94.50 112 ALA A N 1
ATOM 875 C CA . ALA A 1 112 ? -6.545 2.642 3.128 1.00 94.50 112 ALA A CA 1
ATOM 876 C C . ALA A 1 112 ? -7.209 3.880 3.755 1.00 94.50 112 ALA A C 1
ATOM 878 O O . ALA A 1 112 ? -7.269 3.981 4.979 1.00 94.50 112 ALA A O 1
ATOM 879 N N . PHE A 1 113 ? -7.704 4.822 2.942 1.00 93.06 113 PHE A N 1
ATOM 880 C CA . PHE A 1 113 ? -8.251 6.104 3.405 1.00 93.06 113 PHE A CA 1
ATOM 881 C C . PHE A 1 113 ? -9.618 6.417 2.773 1.00 93.06 113 PHE A C 1
ATOM 883 O O . PHE A 1 113 ? -9.766 7.428 2.078 1.00 93.06 113 PHE A O 1
ATOM 890 N N . PRO A 1 114 ? -10.650 5.584 3.010 1.00 86.25 114 PRO A N 1
ATOM 891 C CA . PRO A 1 114 ? -11.960 5.788 2.398 1.00 86.25 114 PRO A CA 1
ATOM 892 C C . PRO A 1 114 ? -12.583 7.138 2.790 1.00 86.25 114 PRO A C 1
ATOM 894 O O . PRO A 1 114 ? -13.148 7.817 1.939 1.00 86.25 114 PRO A O 1
ATOM 897 N N . GLY A 1 115 ? -12.436 7.574 4.047 1.00 84.44 115 GLY A N 1
ATOM 898 C CA . GLY A 1 115 ? -13.038 8.822 4.537 1.00 84.44 115 GLY A CA 1
ATOM 899 C C . GLY A 1 115 ? -12.423 10.100 3.953 1.00 84.44 115 GLY A C 1
ATOM 900 O O . GLY A 1 115 ? -13.147 11.033 3.606 1.00 84.44 115 GLY A O 1
ATOM 901 N N . ASP A 1 116 ? -11.099 10.134 3.788 1.00 82.69 116 ASP A N 1
ATOM 902 C CA . ASP A 1 116 ? -10.390 11.342 3.342 1.00 82.69 116 ASP A CA 1
ATOM 903 C C . ASP A 1 116 ? -10.578 11.612 1.846 1.00 82.69 116 ASP A C 1
ATOM 905 O O . ASP A 1 116 ? -10.559 12.758 1.401 1.00 82.69 116 ASP A O 1
ATOM 909 N N . LEU A 1 117 ? -10.745 10.550 1.055 1.00 74.94 117 LEU A N 1
ATOM 910 C CA . LEU A 1 117 ? -10.741 10.627 -0.405 1.00 74.94 117 LEU A CA 1
ATOM 911 C C . LEU A 1 117 ? -12.141 10.628 -1.026 1.00 74.94 117 LEU A C 1
ATOM 913 O O . LEU A 1 117 ? -12.305 11.082 -2.159 1.00 74.94 117 LEU A O 1
ATOM 917 N N . GLN A 1 118 ? -13.167 10.181 -0.299 1.00 69.69 118 GLN A N 1
ATOM 918 C CA . GLN A 1 118 ? -14.548 10.228 -0.787 1.00 69.69 118 GLN A CA 1
ATOM 919 C C . GLN A 1 118 ? -15.097 11.658 -0.884 1.00 69.69 118 GLN A C 1
ATOM 921 O O . GLN A 1 118 ? -15.917 11.936 -1.756 1.00 69.69 118 GLN A O 1
ATOM 926 N N . THR A 1 119 ? -14.639 12.587 -0.043 1.00 68.94 119 THR A N 1
ATOM 927 C CA . THR A 1 119 ? -15.110 13.983 -0.062 1.00 68.94 119 THR A CA 1
ATOM 928 C C . THR A 1 119 ? -14.755 14.744 -1.349 1.00 68.94 119 THR A C 1
ATOM 930 O O . THR A 1 119 ? -15.670 15.331 -1.930 1.00 68.94 119 THR A O 1
ATOM 933 N N . PRO A 1 120 ? -13.509 14.724 -1.869 1.00 64.81 120 PRO A N 1
ATOM 934 C CA . PRO A 1 120 ? -13.188 15.377 -3.139 1.00 64.81 120 PRO A CA 1
ATOM 935 C C . PRO A 1 120 ? -13.712 14.616 -4.364 1.00 64.81 120 PRO A C 1
ATOM 937 O O . PRO A 1 120 ? -13.978 15.232 -5.392 1.00 64.81 120 PRO A O 1
ATOM 940 N N . LEU A 1 121 ? -13.883 13.293 -4.286 1.00 62.38 121 LEU A N 1
ATOM 941 C CA . LEU A 1 121 ? -14.351 12.503 -5.430 1.00 62.38 121 LEU A CA 1
ATOM 942 C C . LEU A 1 121 ? -15.858 12.461 -5.584 1.00 62.38 121 LEU A C 1
ATOM 944 O O . LEU A 1 121 ? -16.327 12.207 -6.682 1.00 62.38 121 LEU A O 1
ATOM 948 N N . ARG A 1 122 ? -16.626 12.802 -4.549 1.00 60.59 122 ARG A N 1
ATOM 949 C CA . ARG A 1 122 ? -18.074 12.991 -4.686 1.00 60.59 122 ARG A CA 1
ATOM 950 C C . ARG A 1 122 ? -18.438 14.104 -5.681 1.00 60.59 122 ARG A C 1
ATOM 952 O O . ARG A 1 122 ? -19.569 14.151 -6.140 1.00 60.59 122 ARG A O 1
ATOM 959 N N . PHE A 1 123 ? -17.490 14.979 -6.031 1.00 61.00 123 PHE A N 1
ATOM 960 C CA . PHE A 1 123 ? -17.652 15.956 -7.112 1.00 61.00 123 PHE A CA 1
ATOM 961 C C . PHE A 1 123 ? -17.639 15.329 -8.511 1.00 61.00 123 PHE A C 1
ATOM 963 O O . PHE A 1 123 ? -18.080 15.962 -9.467 1.00 61.00 123 PHE A O 1
ATOM 970 N N . TRP A 1 124 ? -17.086 14.127 -8.658 1.00 62.81 124 TRP A N 1
ATOM 971 C CA . TRP A 1 124 ? -17.020 13.385 -9.907 1.00 62.81 124 TRP A CA 1
ATOM 972 C C . TRP A 1 124 ? -17.923 12.161 -9.742 1.00 62.81 124 TRP A C 1
ATOM 974 O O . TRP A 1 124 ? -17.533 11.200 -9.094 1.00 62.81 124 TRP A O 1
ATOM 984 N N . ASP A 1 125 ? -19.112 12.161 -10.351 1.00 66.12 125 ASP A N 1
ATOM 985 C CA . ASP A 1 125 ? -20.101 11.057 -10.296 1.00 66.12 125 ASP A CA 1
ATOM 986 C C . ASP A 1 125 ? -19.599 9.704 -10.864 1.00 66.12 125 ASP A C 1
ATOM 988 O O . ASP A 1 125 ? -20.361 8.755 -11.058 1.00 66.12 125 ASP A O 1
ATOM 992 N N . PHE A 1 126 ? -18.303 9.582 -11.144 1.00 66.94 126 PHE A N 1
ATOM 993 C CA . PHE A 1 126 ? -17.665 8.321 -11.460 1.00 66.94 126 PHE A CA 1
ATOM 994 C C . PHE A 1 126 ? -17.582 7.479 -10.187 1.00 66.94 126 PHE A C 1
ATOM 996 O O . PHE A 1 126 ? -16.753 7.721 -9.313 1.00 66.94 126 PHE A O 1
ATOM 1003 N N . GLY A 1 127 ? -18.437 6.459 -10.095 1.00 64.12 127 GLY A N 1
ATOM 1004 C CA . GLY A 1 127 ? -18.343 5.414 -9.079 1.00 64.12 127 GLY A CA 1
ATOM 1005 C C . GLY A 1 127 ? -17.038 4.631 -9.227 1.00 64.12 127 GLY A C 1
ATOM 1006 O O . GLY A 1 127 ? -17.004 3.584 -9.870 1.00 64.12 127 GLY A O 1
ATOM 1007 N N . VAL A 1 128 ? -15.948 5.154 -8.665 1.00 71.19 128 VAL A N 1
ATOM 1008 C CA . VAL A 1 128 ? -14.664 4.458 -8.611 1.00 71.19 128 VAL A CA 1
ATOM 1009 C C . VAL A 1 128 ? -14.747 3.444 -7.480 1.00 71.19 128 VAL A C 1
ATOM 1011 O O . VAL A 1 128 ? -14.598 3.779 -6.307 1.00 71.19 128 VAL A O 1
ATOM 1014 N N . PHE A 1 129 ? -15.016 2.192 -7.837 1.00 81.81 129 PHE A N 1
ATOM 1015 C CA . PHE A 1 129 ? -14.946 1.091 -6.889 1.00 81.81 129 PHE A CA 1
ATOM 1016 C C . PHE A 1 129 ? -13.488 0.657 -6.746 1.00 81.81 129 PHE A C 1
ATOM 1018 O O . PHE A 1 129 ? -12.871 0.286 -7.751 1.00 81.81 129 PHE A O 1
ATOM 1025 N N . PRO A 1 130 ? -12.916 0.708 -5.531 1.00 89.44 130 PRO A N 1
ATOM 1026 C CA . PRO A 1 130 ? -11.546 0.287 -5.337 1.00 89.44 130 PRO A CA 1
ATOM 1027 C C . PRO A 1 130 ? -11.418 -1.205 -5.648 1.00 89.44 130 PRO A C 1
ATOM 1029 O O . PRO A 1 130 ? -12.244 -2.033 -5.257 1.00 89.44 130 PRO A O 1
ATOM 1032 N N . VAL A 1 131 ? -10.367 -1.548 -6.380 1.00 94.00 131 VAL A N 1
ATOM 1033 C CA . VAL A 1 131 ? -10.099 -2.919 -6.810 1.00 94.00 131 VAL A CA 1
ATOM 1034 C C . VAL A 1 131 ? -9.556 -3.738 -5.637 1.00 94.00 131 VAL A C 1
ATOM 1036 O O . VAL A 1 131 ? -8.808 -3.214 -4.813 1.00 94.00 131 VAL A O 1
ATOM 1039 N N . SER A 1 132 ? -9.899 -5.028 -5.559 1.00 96.12 132 SER A N 1
ATOM 1040 C CA . SER A 1 132 ? -9.497 -5.905 -4.452 1.00 96.12 132 SER A CA 1
ATOM 1041 C C . SER A 1 132 ? -7.977 -6.107 -4.352 1.00 96.12 132 SER A C 1
ATOM 1043 O O . SER A 1 132 ? -7.261 -6.135 -5.357 1.00 96.12 132 SER A O 1
ATOM 1045 N N . TYR A 1 133 ? -7.476 -6.348 -3.133 1.00 95.88 133 TYR A N 1
ATOM 1046 C CA . TYR A 1 133 ? -6.049 -6.604 -2.893 1.00 95.88 133 TYR A CA 1
ATOM 1047 C C . TYR A 1 133 ? -5.488 -7.760 -3.731 1.00 95.88 133 TYR A C 1
ATOM 1049 O O . TYR A 1 133 ? -4.350 -7.680 -4.180 1.00 95.88 133 TYR A O 1
ATOM 1057 N N . GLN A 1 134 ? -6.265 -8.823 -3.968 1.00 97.56 134 GLN A N 1
ATOM 1058 C CA . GLN A 1 134 ? -5.819 -9.981 -4.757 1.00 97.56 134 GLN A CA 1
ATOM 1059 C C . GLN A 1 134 ? -5.420 -9.579 -6.179 1.00 97.56 134 GLN A C 1
ATOM 1061 O O . GLN A 1 134 ? -4.349 -9.954 -6.653 1.00 97.56 134 GLN A O 1
ATOM 1066 N N . PHE A 1 135 ? -6.250 -8.767 -6.833 1.00 97.56 135 PHE A N 1
ATOM 1067 C CA . PHE A 1 135 ? -5.945 -8.262 -8.164 1.00 97.56 135 PHE A CA 1
ATOM 1068 C C . PHE A 1 135 ? -4.737 -7.322 -8.140 1.00 97.56 135 PHE A C 1
ATOM 1070 O O . PHE A 1 135 ? -3.876 -7.422 -9.011 1.00 97.56 135 PHE A O 1
ATOM 1077 N N . LEU A 1 136 ? -4.620 -6.461 -7.120 1.00 97.69 136 LEU A N 1
ATOM 1078 C CA . LEU A 1 136 ? -3.456 -5.582 -6.970 1.00 97.69 136 LEU A CA 1
ATOM 1079 C C . LEU A 1 136 ? -2.150 -6.363 -6.821 1.00 97.69 136 LEU A C 1
ATOM 1081 O O . LEU A 1 136 ? -1.159 -5.965 -7.420 1.00 97.69 136 LEU A O 1
ATOM 1085 N N . TYR A 1 137 ? -2.137 -7.479 -6.085 1.00 97.69 137 TYR A N 1
ATOM 1086 C CA . TYR A 1 137 ? -0.955 -8.344 -6.002 1.00 97.69 137 TYR A CA 1
ATOM 1087 C C . TYR A 1 137 ? -0.580 -8.933 -7.355 1.00 97.69 137 TYR A C 1
ATOM 1089 O O . TYR A 1 137 ? 0.590 -8.890 -7.727 1.00 97.69 137 TYR A O 1
ATOM 1097 N N . ILE A 1 138 ? -1.560 -9.464 -8.091 1.00 98.19 138 ILE A N 1
ATOM 1098 C CA . ILE A 1 138 ? -1.324 -10.048 -9.416 1.00 98.19 138 ILE A CA 1
ATOM 1099 C C . ILE A 1 138 ? -0.764 -8.977 -10.355 1.00 98.19 138 ILE A C 1
ATOM 1101 O O . ILE A 1 138 ? 0.276 -9.192 -10.970 1.00 98.19 138 ILE A O 1
ATOM 1105 N N . ALA A 1 139 ? -1.398 -7.804 -10.410 1.00 97.88 139 ALA A N 1
ATOM 1106 C CA . ALA A 1 139 ? -0.959 -6.690 -11.243 1.00 97.88 139 ALA A CA 1
ATOM 1107 C C . ALA A 1 139 ? 0.435 -6.172 -10.842 1.00 97.88 139 ALA A C 1
ATOM 1109 O O . ALA A 1 139 ? 1.287 -5.969 -11.705 1.00 97.88 139 ALA A O 1
ATOM 1110 N N . ALA A 1 140 ? 0.701 -6.015 -9.541 1.00 97.94 140 ALA A N 1
ATOM 1111 C CA . ALA A 1 140 ? 1.996 -5.573 -9.021 1.00 97.94 140 ALA A CA 1
ATOM 1112 C C . ALA A 1 140 ? 3.118 -6.590 -9.275 1.00 97.94 140 ALA A C 1
ATOM 1114 O O . ALA A 1 140 ? 4.278 -6.200 -9.388 1.00 97.94 140 ALA A O 1
ATOM 1115 N N . ALA A 1 141 ? 2.797 -7.883 -9.365 1.00 98.06 141 ALA A N 1
ATOM 1116 C CA . ALA A 1 141 ? 3.767 -8.939 -9.629 1.00 98.06 141 ALA A CA 1
ATOM 1117 C C . ALA A 1 141 ? 4.189 -9.021 -11.107 1.00 98.06 141 ALA A C 1
ATOM 1119 O O . ALA A 1 141 ? 5.227 -9.619 -11.400 1.00 98.06 141 ALA A O 1
ATOM 1120 N N . VAL A 1 142 ? 3.451 -8.409 -12.042 1.00 97.56 142 VAL A N 1
ATOM 1121 C CA . VAL A 1 142 ? 3.776 -8.463 -13.480 1.00 97.56 142 VAL A CA 1
ATOM 1122 C C . VAL A 1 142 ? 5.160 -7.862 -13.788 1.00 97.56 142 VAL A C 1
ATOM 1124 O O . VAL A 1 142 ? 5.979 -8.571 -14.372 1.00 97.56 142 VAL A O 1
ATOM 1127 N N . PRO A 1 143 ? 5.505 -6.622 -13.380 1.00 96.50 143 PRO A N 1
ATOM 1128 C CA . PRO A 1 143 ? 6.826 -6.061 -13.676 1.00 96.50 143 PRO A CA 1
ATOM 1129 C C . PRO A 1 143 ? 8.021 -6.839 -13.081 1.00 96.50 143 PRO A C 1
ATOM 1131 O O . PRO A 1 143 ? 8.971 -7.105 -13.825 1.00 96.50 143 PRO A O 1
ATOM 1134 N N . PRO A 1 144 ? 8.026 -7.259 -11.794 1.00 97.19 144 PRO A N 1
ATOM 1135 C CA . PRO A 1 144 ? 9.158 -8.006 -11.247 1.00 97.19 144 PRO A CA 1
ATOM 1136 C C . PRO A 1 144 ? 9.278 -9.419 -11.831 1.00 97.19 144 PRO A C 1
ATOM 1138 O O . PRO A 1 144 ? 10.396 -9.875 -12.066 1.00 97.19 144 PRO A O 1
ATOM 1141 N N . THR A 1 145 ? 8.167 -10.103 -12.129 1.00 97.56 145 THR A N 1
ATOM 1142 C CA . THR A 1 145 ? 8.226 -11.416 -12.799 1.00 97.56 145 THR A CA 1
ATOM 1143 C C . THR A 1 145 ? 8.769 -11.290 -14.217 1.00 97.56 145 THR A C 1
ATOM 1145 O O . THR A 1 145 ? 9.642 -12.064 -14.600 1.00 97.56 145 THR A O 1
ATOM 1148 N N . LEU A 1 146 ? 8.345 -10.273 -14.970 1.00 96.56 146 LEU A N 1
ATOM 1149 C CA . LEU A 1 146 ? 8.884 -9.984 -16.296 1.00 96.56 146 LEU A CA 1
ATOM 1150 C C . LEU A 1 146 ? 10.390 -9.679 -16.251 1.00 96.56 146 LEU A C 1
ATOM 1152 O O . LEU A 1 146 ? 11.142 -10.187 -17.077 1.00 96.56 146 LEU A O 1
ATOM 1156 N N . SER A 1 147 ? 10.840 -8.908 -15.256 1.00 95.44 147 SER A N 1
ATOM 1157 C CA . SER A 1 147 ? 12.264 -8.633 -15.018 1.00 95.44 147 SER A CA 1
ATOM 1158 C C . SER A 1 147 ? 13.068 -9.918 -14.773 1.00 95.44 147 SER A C 1
ATOM 1160 O O . SER A 1 147 ? 14.157 -10.072 -15.325 1.00 95.44 147 SER A O 1
ATOM 1162 N N . LEU A 1 148 ? 12.519 -10.866 -14.002 1.00 96.38 148 LEU A N 1
ATOM 1163 C CA . LEU A 1 148 ? 13.133 -12.178 -13.772 1.00 96.38 148 LEU A CA 1
ATOM 1164 C C . LEU A 1 148 ? 13.167 -13.044 -15.038 1.00 96.38 148 LEU A C 1
ATOM 1166 O O . LEU A 1 148 ? 14.200 -13.642 -15.331 1.00 96.38 148 LEU A O 1
ATOM 1170 N N . PHE A 1 149 ? 12.076 -13.093 -15.808 1.00 96.94 149 PHE A N 1
ATOM 1171 C CA . PHE A 1 149 ? 12.010 -13.862 -17.059 1.00 96.94 149 PHE A CA 1
ATOM 1172 C C . PHE A 1 149 ? 13.009 -13.370 -18.106 1.00 96.94 149 PHE A C 1
ATOM 1174 O O . PHE A 1 149 ? 13.594 -14.175 -18.825 1.00 96.94 149 PHE A O 1
ATOM 1181 N N . LEU A 1 150 ? 13.227 -12.057 -18.169 1.00 95.31 150 LEU A N 1
ATOM 1182 C CA . LEU A 1 150 ? 14.200 -11.431 -19.061 1.00 95.31 150 LEU A CA 1
ATOM 1183 C C . LEU A 1 150 ? 15.639 -11.490 -18.528 1.00 95.31 150 LEU A C 1
ATOM 1185 O O . LEU A 1 150 ? 16.534 -10.948 -19.170 1.00 95.31 150 LEU A O 1
ATOM 1189 N N . GLN A 1 151 ? 15.865 -12.129 -17.372 1.00 94.62 151 GLN A N 1
ATOM 1190 C CA . GLN A 1 151 ? 17.173 -12.239 -16.718 1.00 94.62 151 GLN A CA 1
ATOM 1191 C C . GLN A 1 151 ? 17.858 -10.877 -16.527 1.00 94.62 151 GLN A C 1
ATOM 1193 O O . GLN A 1 151 ? 19.076 -10.747 -16.645 1.00 94.62 151 GLN A O 1
ATOM 1198 N N . LEU A 1 152 ? 17.064 -9.841 -16.236 1.00 91.75 152 LEU A N 1
ATOM 1199 C CA . LEU A 1 152 ? 17.597 -8.510 -15.974 1.00 91.75 152 LEU A CA 1
ATOM 1200 C C . LEU A 1 152 ? 18.390 -8.499 -14.655 1.00 91.75 152 LEU A C 1
ATOM 1202 O O . LEU A 1 152 ? 18.145 -9.332 -13.775 1.00 91.75 152 LEU A O 1
ATOM 1206 N N . PRO A 1 153 ? 19.300 -7.525 -14.468 1.00 91.94 153 PRO A N 1
ATOM 1207 C CA . PRO A 1 153 ? 20.035 -7.375 -13.219 1.00 91.94 153 PRO A CA 1
ATOM 1208 C C . PRO A 1 153 ? 19.099 -7.289 -12.011 1.00 91.94 153 PRO A C 1
ATOM 1210 O O . PRO A 1 153 ? 18.011 -6.707 -12.085 1.00 91.94 153 PRO A O 1
ATOM 1213 N N . TRP A 1 154 ? 19.535 -7.833 -10.874 1.00 93.06 154 TRP A N 1
ATOM 1214 C CA . TRP A 1 154 ? 18.715 -7.923 -9.663 1.00 93.06 154 TRP A CA 1
ATOM 1215 C C . TRP A 1 154 ? 18.199 -6.554 -9.190 1.00 93.06 154 TRP A C 1
ATOM 1217 O O . TRP A 1 154 ? 17.113 -6.487 -8.621 1.00 93.06 154 TRP A O 1
ATOM 1227 N N . GLN A 1 155 ? 18.913 -5.460 -9.484 1.00 93.31 155 GLN A N 1
ATOM 1228 C CA . GLN A 1 155 ? 18.493 -4.087 -9.193 1.00 93.31 155 GLN A CA 1
ATOM 1229 C C . GLN A 1 155 ? 17.178 -3.728 -9.897 1.00 93.31 155 GLN A C 1
ATOM 1231 O O . GLN A 1 155 ? 16.349 -3.019 -9.327 1.00 93.31 155 GLN A O 1
ATOM 1236 N N . SER A 1 156 ? 16.974 -4.204 -11.133 1.00 92.88 156 SER A N 1
ATOM 1237 C CA . SER A 1 156 ? 15.715 -4.042 -11.875 1.00 92.88 156 SER A CA 1
ATOM 1238 C C . SER A 1 156 ? 14.592 -4.783 -11.168 1.00 92.88 156 SER A C 1
ATOM 1240 O O . SER A 1 156 ? 13.559 -4.200 -10.847 1.00 92.88 156 SER A O 1
ATOM 1242 N N . THR A 1 157 ? 14.817 -6.048 -10.828 1.00 95.06 157 THR A N 1
ATOM 1243 C CA . THR A 1 157 ? 13.815 -6.852 -10.127 1.00 95.06 157 THR A CA 1
ATOM 1244 C C . THR A 1 157 ? 13.472 -6.260 -8.758 1.00 95.06 157 THR A C 1
ATOM 1246 O O . THR A 1 157 ? 12.295 -6.185 -8.406 1.00 95.06 157 THR A O 1
ATOM 1249 N N . ALA A 1 158 ? 14.467 -5.781 -8.009 1.00 95.38 158 ALA A N 1
ATOM 1250 C CA . ALA A 1 158 ? 14.277 -5.128 -6.717 1.00 95.38 158 ALA A CA 1
ATOM 1251 C C . ALA A 1 158 ? 13.460 -3.835 -6.847 1.00 95.38 158 ALA A C 1
ATOM 1253 O O . ALA A 1 158 ? 12.502 -3.648 -6.099 1.00 95.38 158 ALA A O 1
ATOM 1254 N N . TRP A 1 159 ? 13.773 -2.993 -7.839 1.00 95.00 159 TRP A N 1
ATOM 1255 C CA . TRP A 1 159 ? 13.005 -1.786 -8.156 1.00 95.00 159 TRP A CA 1
ATOM 1256 C C . TRP A 1 159 ? 11.528 -2.095 -8.404 1.00 95.00 159 TRP A C 1
ATOM 1258 O O . TRP A 1 159 ? 10.642 -1.517 -7.775 1.00 95.00 159 TRP A O 1
ATOM 1268 N N . TRP A 1 160 ? 11.256 -3.058 -9.281 1.00 95.69 160 TRP A N 1
ATOM 1269 C CA . TRP A 1 160 ? 9.890 -3.428 -9.638 1.00 95.69 160 TRP A CA 1
ATOM 1270 C C . TRP A 1 160 ? 9.149 -4.142 -8.500 1.00 95.69 160 TRP A C 1
ATOM 1272 O O . TRP A 1 160 ? 7.925 -4.050 -8.408 1.00 95.69 160 TRP A O 1
ATOM 1282 N N . SER A 1 161 ? 9.877 -4.775 -7.578 1.00 97.12 161 SER A N 1
ATOM 1283 C CA . SER A 1 161 ? 9.306 -5.409 -6.383 1.00 97.12 161 SER A CA 1
ATOM 1284 C C . SER A 1 161 ? 8.830 -4.407 -5.326 1.00 97.12 161 SER A C 1
ATOM 1286 O O . SER A 1 161 ? 8.037 -4.782 -4.463 1.00 97.12 161 SER A O 1
ATOM 1288 N N . VAL A 1 162 ? 9.233 -3.130 -5.404 1.00 96.69 162 VAL A N 1
ATOM 1289 C CA . VAL A 1 162 ? 8.787 -2.082 -4.464 1.00 96.69 162 VAL A CA 1
ATOM 1290 C C . VAL A 1 162 ? 7.263 -1.985 -4.425 1.00 96.69 162 VAL A C 1
ATOM 1292 O O . VAL A 1 162 ? 6.681 -1.913 -3.347 1.0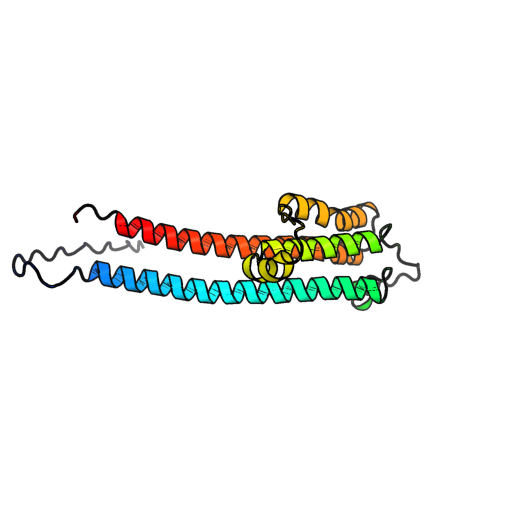0 96.69 162 VAL A O 1
ATOM 1295 N N . THR A 1 163 ? 6.592 -2.060 -5.579 1.00 97.19 163 THR A N 1
ATOM 1296 C CA . THR A 1 163 ? 5.121 -1.966 -5.625 1.00 97.19 163 THR A CA 1
ATOM 1297 C C . THR A 1 163 ? 4.464 -3.142 -4.896 1.00 97.19 163 THR A C 1
ATOM 1299 O O . THR A 1 163 ? 3.526 -2.940 -4.131 1.00 97.19 163 THR A O 1
ATOM 1302 N N . VAL A 1 164 ? 4.987 -4.363 -5.066 1.00 98.25 164 VAL A N 1
ATOM 1303 C CA . VAL A 1 164 ? 4.499 -5.559 -4.352 1.00 98.25 164 VAL A CA 1
ATOM 1304 C C . VAL A 1 164 ? 4.690 -5.404 -2.844 1.00 98.25 164 VAL A C 1
ATOM 1306 O O . VAL A 1 164 ? 3.767 -5.676 -2.076 1.00 98.25 164 VAL A O 1
ATOM 1309 N N . ALA A 1 165 ? 5.860 -4.922 -2.420 1.00 98.31 165 ALA A N 1
ATOM 1310 C CA . ALA A 1 165 ? 6.153 -4.673 -1.013 1.00 98.31 165 ALA A CA 1
ATOM 1311 C C . ALA A 1 165 ? 5.196 -3.636 -0.405 1.00 98.31 165 ALA A C 1
ATOM 1313 O O . ALA A 1 165 ? 4.703 -3.832 0.702 1.00 98.31 165 ALA A O 1
ATOM 1314 N N . VAL A 1 166 ? 4.863 -2.571 -1.137 1.00 98.19 166 VAL A N 1
ATOM 1315 C CA . VAL A 1 166 ? 3.897 -1.562 -0.681 1.00 98.19 166 VAL A CA 1
ATOM 1316 C C . VAL A 1 166 ? 2.490 -2.147 -0.548 1.00 98.19 166 VAL A C 1
ATOM 1318 O O . VAL A 1 166 ? 1.853 -1.930 0.481 1.00 98.19 166 VAL A O 1
ATOM 1321 N N . VAL A 1 167 ? 2.014 -2.938 -1.521 1.00 98.25 167 VAL A N 1
ATOM 1322 C CA . VAL A 1 167 ? 0.721 -3.648 -1.408 1.00 98.25 167 VAL A CA 1
ATOM 1323 C C . VAL A 1 167 ? 0.710 -4.536 -0.155 1.00 98.25 167 VAL A C 1
ATOM 1325 O O . VAL A 1 167 ? -0.275 -4.552 0.586 1.00 98.25 167 VAL A O 1
ATOM 1328 N N . PHE A 1 168 ? 1.817 -5.236 0.110 1.00 98.38 168 PHE A N 1
ATOM 1329 C CA . PHE A 1 168 ? 1.984 -6.073 1.297 1.00 98.38 168 PHE A CA 1
ATOM 1330 C C . PHE A 1 168 ? 1.925 -5.291 2.606 1.00 98.38 168 PHE A C 1
ATOM 1332 O O . PHE A 1 168 ? 1.167 -5.665 3.504 1.00 98.38 168 PHE A O 1
ATOM 1339 N N . ILE A 1 169 ? 2.664 -4.187 2.702 1.00 98.19 169 ILE A N 1
ATOM 1340 C CA . ILE A 1 169 ? 2.678 -3.327 3.888 1.00 98.19 169 ILE A CA 1
ATOM 1341 C C . ILE A 1 169 ? 1.281 -2.761 4.150 1.00 98.19 169 ILE A C 1
ATOM 1343 O O . ILE A 1 169 ? 0.777 -2.891 5.263 1.00 98.19 169 ILE A O 1
ATOM 1347 N N . VAL A 1 170 ? 0.624 -2.197 3.131 1.00 97.56 170 VAL A N 1
ATOM 1348 C CA . VAL A 1 170 ? -0.717 -1.608 3.275 1.00 97.56 170 VAL A CA 1
ATOM 1349 C C . VAL A 1 170 ? -1.721 -2.653 3.750 1.00 97.56 170 VAL A C 1
ATOM 1351 O O . VAL A 1 170 ? -2.438 -2.406 4.719 1.00 97.56 170 VAL A O 1
ATOM 1354 N N . ARG A 1 171 ? -1.745 -3.841 3.133 1.00 97.56 171 ARG A N 1
ATOM 1355 C CA . ARG A 1 171 ? -2.648 -4.925 3.546 1.00 97.56 171 ARG A CA 1
ATOM 1356 C C . ARG A 1 171 ? -2.376 -5.394 4.974 1.00 97.56 171 ARG A C 1
ATOM 1358 O O . ARG A 1 171 ? -3.315 -5.662 5.711 1.00 97.56 171 ARG A O 1
ATOM 1365 N N . THR A 1 172 ? -1.108 -5.518 5.353 1.00 97.88 172 THR A N 1
ATOM 1366 C CA . THR A 1 172 ? -0.731 -5.987 6.693 1.00 97.88 172 THR A CA 1
ATOM 1367 C C . THR A 1 172 ? -1.149 -4.981 7.759 1.00 97.88 172 THR A C 1
ATOM 1369 O O . THR A 1 172 ? -1.736 -5.363 8.764 1.00 97.88 172 THR A O 1
ATOM 1372 N N . VAL A 1 173 ? -0.897 -3.690 7.529 1.00 97.50 173 VAL A N 1
ATOM 1373 C CA . VAL A 1 173 ? -1.251 -2.639 8.489 1.00 97.50 173 VAL A CA 1
ATOM 1374 C C . VAL A 1 173 ? -2.765 -2.466 8.590 1.00 97.50 173 VAL A C 1
ATOM 1376 O O . VAL A 1 173 ? -3.281 -2.409 9.699 1.00 97.50 173 VAL A O 1
ATOM 1379 N N . THR A 1 174 ? -3.486 -2.437 7.465 1.00 96.75 174 THR A N 1
ATOM 1380 C CA . THR A 1 174 ? -4.961 -2.363 7.483 1.00 96.75 174 THR A CA 1
ATOM 1381 C C . THR A 1 174 ? -5.573 -3.575 8.180 1.00 96.75 174 THR A C 1
ATOM 1383 O O . THR A 1 174 ? -6.371 -3.401 9.090 1.00 96.75 174 THR A O 1
ATOM 1386 N N . GLY A 1 175 ? -5.097 -4.787 7.880 1.00 96.94 175 GLY A N 1
ATOM 1387 C CA . GLY A 1 175 ? -5.534 -5.991 8.591 1.00 96.94 175 GLY A CA 1
ATOM 1388 C C . GLY A 1 175 ? -5.213 -5.971 10.090 1.00 96.94 175 GLY A C 1
ATOM 1389 O O . GLY A 1 175 ? -5.999 -6.472 10.885 1.00 96.94 175 GLY A O 1
ATOM 1390 N N . SER A 1 176 ? -4.093 -5.367 10.500 1.00 97.00 176 SER A N 1
ATOM 1391 C CA . SER A 1 176 ? -3.766 -5.195 11.922 1.00 97.00 176 SER A CA 1
ATOM 1392 C C . SER A 1 176 ? -4.708 -4.215 12.626 1.00 97.00 176 SER A C 1
ATOM 1394 O O . SER A 1 176 ? -5.023 -4.429 13.794 1.00 97.00 176 SER A O 1
ATOM 1396 N N . ILE A 1 177 ? -5.140 -3.153 11.937 1.00 96.69 177 ILE A N 1
ATOM 1397 C CA . ILE A 1 177 ? -6.128 -2.191 12.445 1.00 96.69 177 ILE A CA 1
ATOM 1398 C C . ILE A 1 177 ? -7.482 -2.886 12.613 1.00 96.69 177 ILE A C 1
ATOM 1400 O O . ILE A 1 177 ? -8.097 -2.781 13.674 1.00 96.69 177 ILE A O 1
ATOM 1404 N N . ASP A 1 178 ? -7.919 -3.628 11.594 1.00 96.81 178 ASP A N 1
ATOM 1405 C CA . ASP A 1 178 ? -9.192 -4.352 11.610 1.00 96.81 178 ASP A CA 1
ATOM 1406 C C . ASP A 1 178 ? -9.219 -5.382 12.745 1.00 96.81 178 ASP A C 1
ATOM 1408 O O . ASP A 1 178 ? -10.135 -5.368 13.563 1.00 96.81 178 ASP A O 1
ATOM 1412 N N . TYR A 1 179 ? -8.155 -6.181 12.882 1.00 97.06 179 TYR A N 1
ATOM 1413 C CA . TYR A 1 179 ? -8.011 -7.147 13.972 1.00 97.06 179 TYR A CA 1
ATOM 1414 C C . TYR A 1 179 ? -8.045 -6.486 15.361 1.00 97.06 179 TYR A C 1
ATOM 1416 O O . TYR A 1 179 ? -8.662 -7.008 16.288 1.00 97.06 179 TYR A O 1
ATOM 1424 N N . GLY A 1 180 ? -7.410 -5.318 15.518 1.00 96.12 180 GLY A N 1
ATOM 1425 C CA . GLY A 1 180 ? -7.457 -4.557 16.770 1.00 96.12 180 GLY A CA 1
ATOM 1426 C C . GLY A 1 180 ? -8.868 -4.069 17.114 1.00 96.12 180 GLY A C 1
ATOM 1427 O O . GLY A 1 180 ? -9.293 -4.153 18.266 1.00 96.12 180 GLY A O 1
ATOM 1428 N N . ASN A 1 181 ? -9.619 -3.604 16.112 1.00 96.50 181 ASN A N 1
ATOM 1429 C CA . ASN A 1 181 ? -11.000 -3.147 16.283 1.00 96.50 181 ASN A CA 1
ATOM 1430 C C . ASN A 1 181 ? -11.961 -4.306 16.586 1.00 96.50 181 ASN A C 1
ATOM 1432 O O . ASN A 1 181 ? -12.831 -4.175 17.450 1.00 96.50 181 ASN A O 1
ATOM 1436 N N . GLU A 1 182 ? -11.793 -5.442 15.909 1.00 97.00 182 GLU A N 1
ATOM 1437 C CA . GLU A 1 1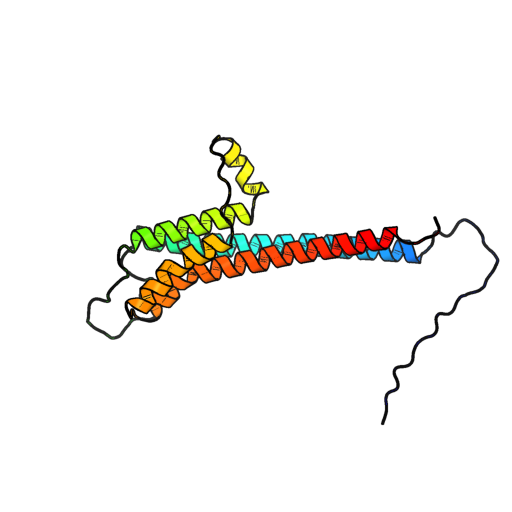82 ? -12.549 -6.669 16.173 1.00 97.00 182 GLU A CA 1
ATOM 1438 C C . GLU A 1 182 ? -12.314 -7.164 17.603 1.00 97.00 182 GLU A C 1
ATOM 1440 O O . GLU A 1 182 ? -13.281 -7.456 18.300 1.00 97.00 182 GLU A O 1
ATOM 1445 N N . GLY A 1 183 ? -11.065 -7.158 18.084 1.00 95.50 183 GLY A N 1
ATOM 1446 C CA . GLY A 1 183 ? -10.741 -7.565 19.454 1.00 95.50 183 GLY A CA 1
ATOM 1447 C C . GLY A 1 183 ? -11.404 -6.693 20.527 1.00 95.50 183 GLY A C 1
ATOM 1448 O O . GLY A 1 183 ? -11.898 -7.215 21.522 1.00 95.50 183 GLY A O 1
ATOM 1449 N N . ILE A 1 184 ? -11.478 -5.373 20.322 1.00 94.94 184 ILE A N 1
ATOM 1450 C CA . ILE A 1 184 ? -12.215 -4.476 21.233 1.00 94.94 184 ILE A CA 1
ATOM 1451 C C . ILE A 1 184 ? -13.718 -4.750 21.178 1.00 94.94 184 ILE A C 1
ATOM 1453 O O . ILE A 1 184 ? -14.363 -4.834 22.220 1.00 94.94 184 ILE A O 1
ATOM 1457 N N . THR A 1 185 ? -14.263 -4.950 19.978 1.00 94.94 185 THR A N 1
ATOM 1458 C CA . THR A 1 185 ? -15.686 -5.274 19.805 1.00 94.94 185 THR A CA 1
ATOM 1459 C C . THR A 1 185 ? -16.032 -6.593 20.499 1.00 94.94 185 THR A C 1
ATOM 1461 O O . THR A 1 185 ? -17.059 -6.696 21.162 1.00 94.94 185 THR A O 1
ATOM 1464 N N . GLU A 1 186 ? -15.165 -7.601 20.405 1.00 94.06 186 GLU A N 1
ATOM 1465 C CA . GLU A 1 186 ? -15.342 -8.884 21.084 1.00 94.06 186 GLU A CA 1
ATOM 1466 C C . GLU A 1 186 ? -15.332 -8.720 22.614 1.00 94.06 186 GLU A C 1
ATOM 1468 O O . GLU A 1 186 ? -16.230 -9.237 23.283 1.00 94.06 186 GLU A O 1
ATOM 1473 N N . LEU A 1 187 ? -14.394 -7.942 23.170 1.00 91.25 187 LEU A N 1
ATOM 1474 C CA . LEU A 1 187 ? -14.355 -7.633 24.607 1.00 91.25 187 LEU A CA 1
ATOM 1475 C C . LEU A 1 187 ? -15.639 -6.943 25.086 1.00 91.25 187 LEU A C 1
ATOM 1477 O O . LEU A 1 187 ? -16.184 -7.317 26.124 1.00 91.25 187 LEU A O 1
ATOM 1481 N N . GLU A 1 188 ? -16.159 -5.999 24.301 1.00 89.81 188 GLU A N 1
ATOM 1482 C CA . GLU A 1 188 ? -17.435 -5.335 24.581 1.00 89.81 188 GLU A CA 1
ATOM 1483 C C . GLU A 1 188 ? -18.594 -6.336 24.567 1.00 89.81 188 GLU A C 1
ATOM 1485 O O . GLU A 1 188 ? -19.427 -6.332 25.468 1.00 89.81 188 GLU A O 1
ATOM 1490 N N . THR A 1 189 ? -18.635 -7.267 23.608 1.00 90.88 189 THR A N 1
ATOM 1491 C CA . THR A 1 189 ? -19.698 -8.285 23.573 1.00 90.88 189 THR A CA 1
ATOM 1492 C C . THR A 1 189 ? -19.651 -9.251 24.758 1.00 90.88 189 THR A C 1
ATOM 1494 O O . THR A 1 189 ? -20.709 -9.679 25.218 1.00 90.88 189 THR A O 1
ATOM 1497 N N . MET A 1 190 ? -18.465 -9.577 25.287 1.00 85.38 190 MET A N 1
ATOM 1498 C CA . MET A 1 190 ? -18.323 -10.455 26.457 1.00 85.38 190 MET A CA 1
ATOM 1499 C C . MET A 1 190 ? -18.816 -9.796 27.749 1.00 85.38 190 MET A C 1
ATOM 1501 O O . MET A 1 190 ? -19.335 -10.492 28.622 1.00 85.38 190 MET A O 1
ATOM 1505 N N . GLN A 1 191 ? -18.710 -8.470 27.854 1.00 77.12 191 GLN A N 1
ATOM 1506 C CA . GLN A 1 191 ? -19.211 -7.702 28.995 1.00 77.12 191 GLN A CA 1
ATOM 1507 C C . GLN A 1 191 ? -20.735 -7.853 29.169 1.00 77.12 191 GLN A C 1
ATOM 1509 O O . GLN A 1 191 ? -21.227 -7.956 30.290 1.00 77.12 191 GLN A O 1
ATOM 1514 N N . TYR A 1 192 ? -21.492 -7.939 28.068 1.00 62.72 192 TYR A N 1
ATOM 1515 C CA . TYR A 1 192 ? -22.961 -7.989 28.088 1.00 62.72 192 TYR A CA 1
ATOM 1516 C C . TYR A 1 192 ? -23.568 -9.362 28.439 1.00 62.72 192 TYR A C 1
ATOM 1518 O O . TYR A 1 192 ? -24.789 -9.471 28.548 1.00 62.72 192 TYR A O 1
ATOM 1526 N N . VAL A 1 193 ? -22.762 -10.416 28.626 1.00 62.44 193 VAL A N 1
ATOM 1527 C CA . VAL A 1 193 ? -23.253 -11.796 28.853 1.00 62.44 193 VAL A CA 1
ATOM 1528 C C . VAL A 1 193 ? -23.134 -12.234 30.319 1.00 62.44 193 VAL A C 1
ATOM 1530 O O . VAL A 1 193 ? -23.172 -13.425 30.609 1.00 62.44 193 VAL A O 1
ATOM 1533 N N . ALA A 1 194 ? -23.033 -11.313 31.280 1.00 56.19 194 ALA A N 1
ATOM 1534 C CA . ALA A 1 194 ? -23.196 -11.668 32.692 1.00 56.19 194 ALA A CA 1
ATOM 1535 C C . ALA A 1 194 ? -24.678 -12.032 32.961 1.00 56.19 194 ALA A C 1
ATOM 1537 O O . ALA A 1 194 ? -25.529 -11.141 32.986 1.00 56.19 194 ALA A O 1
ATOM 1538 N N . PRO A 1 195 ? -25.044 -13.321 33.133 1.00 48.53 195 PRO A N 1
ATOM 1539 C CA . PRO A 1 195 ? -26.430 -13.716 33.350 1.00 48.53 195 PRO A CA 1
ATOM 1540 C C . PRO A 1 195 ? -26.788 -13.377 34.800 1.00 48.53 195 PRO A C 1
ATOM 1542 O O . PRO A 1 195 ? -26.317 -14.050 35.718 1.00 48.53 195 PRO A O 1
ATOM 1545 N N . GLY A 1 196 ? -27.591 -12.334 35.016 1.00 56.66 196 GLY A N 1
ATOM 1546 C CA . GLY A 1 196 ? -28.005 -11.939 36.367 1.00 56.66 196 GLY A CA 1
ATOM 1547 C C . GLY A 1 196 ? -28.462 -10.494 36.579 1.00 56.66 196 GLY A C 1
ATOM 1548 O O . GLY A 1 196 ? -28.713 -10.148 37.731 1.00 56.66 196 GLY A O 1
ATOM 1549 N N . ALA A 1 197 ? -28.580 -9.679 35.525 1.00 44.12 197 ALA A N 1
ATOM 1550 C CA . ALA A 1 197 ? -29.362 -8.438 35.556 1.00 44.12 197 ALA A CA 1
ATOM 1551 C C . ALA A 1 197 ? -30.844 -8.711 35.252 1.00 44.12 197 ALA A C 1
ATOM 1553 O O . ALA A 1 197 ? -31.115 -9.580 34.388 1.00 44.12 197 ALA A O 1
#

Radius of gyration: 26.83 Å; chains: 1; bounding box: 60×45×78 Å

Foldseek 3Di:
DDPPDDDDDDDPPPDPDDPDDDDDVVLVVLVVVLVVLVVVLVVVLVVLLVVLCVLLVVLLVVLVCCLPPPLFDQPVCVVVPDPDPDDFDAQPPSNVLSVLLNVLSVLLCCVSCVPVPCVVCVVPPPPDDRDDLVVQLVSLVVQLVSCVVVVGPVSSNVSSCSSNVSSVSSVVSVVVSVVSVVVSVVSVVVSPPPPDD

Sequence (197 aa):
MDLLRKRIPFKLTDSPTVLSEVGDPILDEQEELIQGLREANVISNGWHLALLRIVLGLSFSLQLISLVHSPHKNPFLVMFPVESTEVLPSIPYPVLATLLSMAIHINLAFLAFPGDLQTPLRFWDFGVFPVSYQFLYIAAAVPPTLSLFLQLPWQSTAWWSVTVAVVFIVRTVTGSIDYGNEGITELETMQYVAPGA

Organism: NCBI:txid64659

Secondary structure (DSSP, 8-state):
-------------------SSS--HHHHHHHHHHHHHHHHHHHHHHHHHHHHHHHHHHHHHHHHHHHHH-TTS-THHHHS--S--S-PPPPSSHHHHHHHHHHHHHHHHHHH-HHHHHHHHTTS----PPPPHHHHHHHHHHHHHHHHHTT--HHHHHHHHHHHHHHHHHHHHHHHHHHHHHHHHHHHHHHTT-TT-